Protein AF-A0A524MXE4-F1 (afdb_monomer_lite)

Foldseek 3Di:
DDPVLVVLVVVLVVLVVLLVVLVVLLVVLVVLLVVLPVVLVVLLVLLQVLLLVLLLLCVVDPAPALLQDDQDQAAEEEEEQAAQDDLLPCLLVQLLVVLVVVCVVHDVPRYEYEYEYDVSVVNNVVVPHHYPYYHYQADPPCLLVVLVVVLVVVVVCSSVVVHRWYKYWAWADDPDPAIHIDIWTLGSDDRCDTPSHPVDPRPNPPDPQVPDPPGSNVVSNVSSSSSSSSVSSSRNSRRSSRSSVSNSVSSVVSSVVSVVVSVVSVVVSVVVVVVVVVVVVVVCVVVVVVVVVVVD

Secondary structure (DSSP, 8-state):
--HHHHHHHHHHHHHHHHHHHHHHHHHHHHHHHHHHHHHHHHHHHHHHHHHHHHHHHHHH-----GGGPPPPSSPEEEEEE--SS--STTHHHHHHHHHHHHHHTS-TTSEEEEEESHHHHHHHHTTT--EEEEEPPPPTT-HHHHHHHHHHHHHHHHHTTS-SEEEEEEEEE-SSSSEEEEEEEEES--TT-STTS-----------GGG-SS-HHHHHHHHHHHHHHHHHHHHHHHHHHHHHHHHHHHHHHHHHHHHHHHHHHHHHHHHHHHHHHHHHHHHHHHHHHHHHHH--

Structure (mmCIF, N/CA/C/O backbone):
data_AF-A0A524MXE4-F1
#
_entry.id   AF-A0A524MXE4-F1
#
loop_
_atom_site.group_PDB
_atom_site.id
_atom_site.type_symbol
_atom_site.label_atom_id
_atom_site.label_alt_id
_atom_site.label_comp_id
_atom_site.label_asym_id
_atom_site.label_entity_id
_atom_site.label_seq_id
_atom_site.pdbx_PDB_ins_code
_atom_site.Cartn_x
_atom_site.Cartn_y
_atom_site.Cartn_z
_atom_site.occupancy
_atom_site.B_iso_or_equiv
_atom_site.auth_seq_id
_atom_site.auth_comp_id
_atom_site.auth_asym_id
_atom_site.auth_atom_id
_atom_site.pdbx_PDB_model_num
ATOM 1 N N . MET A 1 1 ? -34.030 -5.733 36.162 1.00 58.59 1 MET A N 1
ATOM 2 C CA . MET A 1 1 ? -33.401 -4.712 35.289 1.00 58.59 1 MET A CA 1
ATOM 3 C C . MET A 1 1 ? -34.238 -4.542 34.035 1.00 58.59 1 MET A C 1
ATOM 5 O O . MET A 1 1 ? -34.416 -5.521 33.298 1.00 58.59 1 MET A O 1
ATOM 9 N N . SER A 1 2 ? -34.730 -3.325 33.806 1.00 71.38 2 SER A N 1
ATOM 10 C CA . SER A 1 2 ? -35.434 -2.937 32.578 1.00 71.38 2 SER A CA 1
ATOM 11 C C . SER A 1 2 ? -34.670 -3.372 31.313 1.00 71.38 2 SER A C 1
ATOM 13 O O . SER A 1 2 ? -33.439 -3.503 31.320 1.00 71.38 2 SER A O 1
ATOM 15 N N . SER A 1 3 ? -35.401 -3.645 30.227 1.00 76.75 3 SER A N 1
ATOM 16 C CA . SER A 1 3 ? -34.821 -4.063 28.937 1.00 76.75 3 SER A CA 1
ATOM 17 C C . SER A 1 3 ? -33.746 -3.072 28.447 1.00 76.75 3 SER A C 1
ATOM 19 O O . SER A 1 3 ? -32.655 -3.482 28.045 1.00 76.75 3 SER A O 1
ATOM 21 N N . GLY A 1 4 ? -33.981 -1.766 28.639 1.00 85.81 4 GLY A N 1
ATOM 22 C CA . GLY A 1 4 ? -33.059 -0.694 28.245 1.00 85.81 4 GLY A CA 1
ATOM 23 C C . GLY A 1 4 ? -31.715 -0.691 28.986 1.00 85.81 4 GLY A C 1
ATOM 24 O O . GLY A 1 4 ? -30.668 -0.519 28.360 1.00 85.81 4 GLY A O 1
ATOM 25 N N . LEU A 1 5 ? -31.683 -0.958 30.300 1.00 90.12 5 LEU A N 1
ATOM 26 C CA . LEU A 1 5 ? -30.411 -1.039 31.038 1.00 90.12 5 LEU A CA 1
ATOM 27 C C . LEU A 1 5 ? -29.557 -2.233 30.611 1.00 90.12 5 LEU A C 1
ATOM 29 O O . LEU A 1 5 ? -28.327 -2.129 30.544 1.00 90.12 5 LEU A O 1
ATOM 33 N N . ARG A 1 6 ? -30.198 -3.372 30.322 1.00 91.00 6 ARG A N 1
ATOM 34 C CA . ARG A 1 6 ? -29.503 -4.559 29.804 1.00 91.00 6 ARG A CA 1
ATOM 35 C C . ARG A 1 6 ? -28.905 -4.284 28.430 1.00 91.00 6 ARG A C 1
ATOM 37 O O . ARG A 1 6 ? -27.739 -4.618 28.212 1.00 91.00 6 ARG A O 1
ATOM 44 N N . GLU A 1 7 ? -29.650 -3.621 27.552 1.00 93.81 7 GLU A N 1
ATOM 45 C CA . GLU A 1 7 ? -29.168 -3.238 26.228 1.00 93.81 7 GLU A CA 1
ATOM 46 C C . GLU A 1 7 ? -27.980 -2.265 26.304 1.00 93.81 7 GLU A C 1
ATOM 48 O O . GLU A 1 7 ? -26.932 -2.529 25.708 1.00 93.81 7 GLU A O 1
ATOM 53 N N . LEU A 1 8 ? -28.085 -1.190 27.096 1.00 94.12 8 LEU A N 1
ATOM 54 C CA . LEU A 1 8 ? -26.995 -0.224 27.290 1.00 94.12 8 LEU A CA 1
ATOM 55 C C . LEU A 1 8 ? -25.732 -0.897 27.836 1.00 94.12 8 LEU A C 1
ATOM 57 O O . LEU A 1 8 ? -24.633 -0.677 27.321 1.00 94.12 8 LEU A O 1
ATOM 61 N N . ARG A 1 9 ? -25.876 -1.781 28.830 1.00 94.62 9 ARG A N 1
ATOM 62 C CA . ARG A 1 9 ? -24.752 -2.556 29.377 1.00 94.62 9 ARG A CA 1
ATOM 63 C C . ARG A 1 9 ? -24.130 -3.479 28.326 1.00 94.62 9 ARG A C 1
ATOM 65 O O . ARG A 1 9 ? -22.904 -3.620 28.293 1.00 94.62 9 ARG A O 1
ATOM 72 N N . GLY A 1 10 ? -24.954 -4.086 27.473 1.00 96.56 10 GLY A N 1
ATOM 73 C CA . GLY A 1 10 ? -24.516 -4.884 26.328 1.00 96.56 10 GLY A CA 1
ATOM 74 C C . GLY A 1 10 ? -23.691 -4.058 25.342 1.00 96.56 10 GLY A C 1
ATOM 75 O O . GLY A 1 10 ? -22.545 -4.411 25.063 1.00 96.56 10 GLY A O 1
ATOM 76 N N . ARG A 1 11 ? -24.218 -2.911 24.898 1.00 96.44 11 ARG A N 1
ATOM 77 C CA . ARG A 1 11 ? -23.528 -1.982 23.986 1.00 96.44 11 ARG A CA 1
ATOM 78 C C . ARG A 1 11 ? -22.188 -1.507 24.557 1.00 96.44 11 ARG A C 1
ATOM 80 O O . ARG A 1 11 ? -21.180 -1.582 23.858 1.00 96.44 11 ARG A O 1
ATOM 87 N N . ILE A 1 12 ? -22.138 -1.112 25.834 1.00 96.88 12 ILE A N 1
ATOM 88 C CA . ILE A 1 12 ? -20.887 -0.717 26.515 1.00 96.88 12 ILE A CA 1
ATOM 89 C C . ILE A 1 12 ? -19.853 -1.844 26.453 1.00 96.88 12 ILE A C 1
ATOM 91 O O . ILE A 1 12 ? -18.688 -1.607 26.131 1.00 96.88 12 ILE A O 1
ATOM 95 N N . ARG A 1 13 ? -20.261 -3.082 26.756 1.00 97.50 13 ARG A N 1
ATOM 96 C CA . ARG A 1 13 ? -19.360 -4.241 26.722 1.00 97.50 13 ARG A CA 1
ATOM 97 C C . ARG A 1 13 ? -18.824 -4.482 25.311 1.00 97.50 13 ARG A C 1
ATOM 99 O O . ARG A 1 13 ? -17.628 -4.724 25.162 1.00 97.50 13 ARG A O 1
ATOM 106 N N . SER A 1 14 ? -19.683 -4.396 24.298 1.00 97.56 14 SER A N 1
ATOM 107 C CA . SER A 1 14 ? -19.298 -4.571 22.895 1.00 97.56 14 SER A CA 1
ATOM 108 C C . SER A 1 14 ? -18.299 -3.505 22.440 1.00 97.56 14 SER A C 1
ATOM 110 O O . SER A 1 14 ? -17.261 -3.851 21.881 1.00 97.56 14 SER A O 1
ATOM 112 N N . ILE A 1 15 ? -18.541 -2.227 22.752 1.00 97.31 15 ILE A N 1
ATOM 113 C CA . ILE A 1 15 ? -17.629 -1.133 22.378 1.00 97.31 15 ILE A CA 1
ATOM 114 C C . ILE A 1 15 ? -16.284 -1.253 23.097 1.00 97.31 15 ILE A C 1
ATOM 116 O O . ILE A 1 15 ? -15.245 -1.076 22.468 1.00 97.31 15 ILE A O 1
ATOM 120 N N . ARG A 1 16 ? -16.264 -1.641 24.379 1.00 97.12 16 ARG A N 1
ATOM 121 C CA . ARG A 1 16 ? -15.004 -1.893 25.102 1.00 97.12 16 ARG A CA 1
ATOM 122 C C . ARG A 1 16 ? -14.175 -3.010 24.468 1.00 97.12 16 ARG A C 1
ATOM 124 O O . ARG A 1 16 ? -12.955 -2.887 24.400 1.00 97.12 16 ARG A O 1
ATOM 131 N N . ARG A 1 17 ? -14.819 -4.080 23.983 1.00 97.69 17 ARG A N 1
ATOM 132 C CA . ARG A 1 17 ? -14.132 -5.151 23.240 1.00 97.69 17 ARG A CA 1
ATOM 133 C C . ARG A 1 17 ? -13.573 -4.634 21.916 1.00 97.69 17 ARG A C 1
ATOM 135 O O . ARG A 1 17 ? -12.404 -4.865 21.634 1.00 97.69 17 ARG A O 1
ATOM 142 N N . LEU A 1 18 ? -14.364 -3.881 21.148 1.00 96.62 18 LEU A N 1
ATOM 143 C CA . LEU A 1 18 ? -13.891 -3.256 19.907 1.00 96.62 18 LEU A CA 1
ATOM 144 C C . LEU A 1 18 ? -12.687 -2.340 20.159 1.00 96.62 18 LEU A C 1
ATOM 146 O O . LEU A 1 18 ? -11.697 -2.444 19.443 1.00 96.62 18 LEU A O 1
ATOM 150 N N . ARG A 1 19 ? -12.720 -1.536 21.229 1.00 97.75 19 ARG A N 1
ATOM 151 C CA . ARG A 1 19 ? -11.602 -0.678 21.648 1.00 97.75 19 ARG A CA 1
ATOM 152 C C . ARG A 1 19 ? -10.317 -1.462 21.920 1.00 97.75 19 ARG A C 1
ATOM 154 O O . ARG A 1 19 ? -9.224 -0.994 21.629 1.00 97.75 19 ARG A O 1
ATOM 161 N N . GLN A 1 20 ? -10.416 -2.643 22.534 1.00 97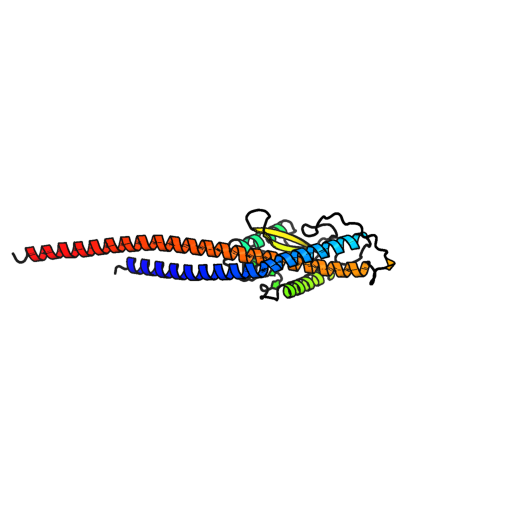.62 20 GLN A N 1
ATOM 162 C CA . GLN A 1 20 ? -9.248 -3.503 22.767 1.00 97.62 20 GLN A CA 1
ATOM 163 C C . GLN A 1 20 ? -8.661 -4.018 21.449 1.00 97.62 20 GLN A C 1
ATOM 165 O O . GLN A 1 20 ? -7.442 -4.024 21.295 1.00 97.62 20 GLN A O 1
ATOM 170 N N . VAL A 1 21 ? -9.519 -4.397 20.498 1.00 96.56 21 VAL A N 1
ATOM 171 C CA . VAL A 1 21 ? -9.093 -4.855 19.169 1.00 96.56 21 VAL A CA 1
ATOM 172 C C . VAL A 1 21 ? -8.424 -3.723 18.387 1.00 96.56 21 VAL A C 1
ATOM 174 O O . VAL A 1 21 ? -7.329 -3.927 17.869 1.00 96.56 21 VAL A O 1
ATOM 177 N N . THR A 1 22 ? -9.017 -2.526 18.336 1.00 96.44 22 THR A N 1
ATOM 178 C CA . THR A 1 22 ? -8.425 -1.382 17.618 1.00 96.44 22 THR A CA 1
ATOM 179 C C . THR A 1 22 ? -7.096 -0.964 18.235 1.00 96.44 22 THR A C 1
ATOM 181 O O . THR A 1 22 ? -6.125 -0.807 17.503 1.00 96.44 22 THR A O 1
ATOM 184 N N . ALA A 1 23 ? -6.998 -0.906 19.566 1.00 97.25 23 ALA A N 1
ATOM 185 C CA . ALA A 1 23 ? -5.745 -0.585 20.252 1.00 97.25 23 ALA A CA 1
ATOM 186 C C . ALA A 1 23 ? -4.645 -1.636 20.004 1.00 97.25 23 ALA A C 1
ATOM 188 O O . ALA A 1 23 ? -3.463 -1.304 19.929 1.00 97.25 23 ALA A O 1
ATOM 189 N N . ALA A 1 24 ? -5.009 -2.915 19.872 1.00 97.69 24 ALA A N 1
ATOM 190 C CA . ALA A 1 24 ? -4.055 -3.958 19.504 1.00 97.69 24 ALA A CA 1
ATOM 191 C C . ALA A 1 24 ? -3.588 -3.803 18.047 1.00 97.69 24 ALA A C 1
ATOM 193 O O . ALA A 1 24 ? -2.388 -3.852 17.781 1.00 97.69 24 ALA A O 1
ATOM 194 N N . LEU A 1 25 ? -4.517 -3.569 17.113 1.00 96.12 25 LEU A N 1
ATOM 195 C CA . LEU A 1 25 ? -4.204 -3.358 15.696 1.00 96.12 25 LEU A CA 1
ATOM 196 C C . LEU A 1 25 ? -3.352 -2.104 15.463 1.00 96.12 25 LEU A C 1
ATOM 198 O O . LEU A 1 25 ? -2.451 -2.140 14.631 1.00 96.12 25 LEU A O 1
ATOM 202 N N . GLU A 1 26 ? -3.601 -1.030 16.213 1.00 96.50 26 GLU A N 1
ATOM 203 C CA . GLU A 1 26 ? -2.777 0.184 16.238 1.00 96.50 26 GLU A CA 1
ATOM 204 C C . GLU A 1 26 ? -1.323 -0.148 16.586 1.00 96.50 26 GLU A C 1
ATOM 206 O O . GLU A 1 26 ? -0.419 0.149 15.808 1.00 96.50 26 GLU A O 1
ATOM 211 N N . LYS A 1 27 ? -1.096 -0.858 17.700 1.00 97.31 27 LYS A N 1
ATOM 212 C CA . LYS A 1 27 ? 0.252 -1.267 18.128 1.00 97.31 27 LYS A CA 1
ATOM 213 C C . LYS A 1 27 ? 0.936 -2.179 17.115 1.00 97.31 27 LYS A C 1
ATOM 215 O O . LYS A 1 27 ? 2.119 -2.004 16.836 1.00 97.31 27 LYS A O 1
ATOM 220 N N . VAL A 1 28 ? 0.208 -3.144 16.552 1.00 95.06 28 VAL A N 1
ATOM 221 C CA . VAL A 1 28 ? 0.748 -4.034 15.512 1.00 95.06 28 VAL A CA 1
ATOM 222 C C . VAL A 1 28 ? 1.162 -3.225 14.283 1.00 95.06 28 VAL A C 1
ATOM 224 O O . VAL A 1 28 ? 2.248 -3.452 13.750 1.00 95.06 28 VAL A O 1
ATOM 227 N N . ALA A 1 29 ? 0.337 -2.268 13.853 1.00 94.12 29 ALA A N 1
ATOM 228 C CA . ALA A 1 29 ? 0.654 -1.400 12.726 1.00 94.12 29 ALA A CA 1
ATOM 229 C C . ALA A 1 29 ? 1.877 -0.516 13.005 1.00 94.12 29 ALA A C 1
ATOM 231 O O . ALA A 1 29 ? 2.761 -0.454 12.156 1.00 94.12 29 ALA A O 1
ATOM 232 N N . ALA A 1 30 ? 1.985 0.072 14.199 1.00 95.31 30 ALA A N 1
ATOM 233 C CA . ALA A 1 30 ? 3.133 0.887 14.600 1.00 95.31 30 ALA A CA 1
ATOM 234 C C . ALA A 1 30 ? 4.448 0.084 14.604 1.00 95.31 30 ALA A C 1
ATOM 236 O O . ALA A 1 30 ? 5.461 0.523 14.058 1.00 95.31 30 ALA A O 1
ATOM 237 N N . VAL A 1 31 ? 4.431 -1.140 15.150 1.00 95.19 31 VAL A N 1
ATOM 238 C CA . VAL A 1 31 ? 5.600 -2.040 15.136 1.00 95.19 31 VAL A CA 1
ATOM 239 C C . VAL A 1 31 ? 5.998 -2.397 13.704 1.00 95.19 31 VAL A C 1
ATOM 241 O O . VAL A 1 31 ? 7.184 -2.409 13.368 1.00 95.19 31 VAL A O 1
ATOM 244 N N . ARG A 1 32 ? 5.015 -2.671 12.840 1.00 91.31 32 ARG A N 1
ATOM 245 C CA . ARG A 1 32 ? 5.267 -2.963 11.425 1.00 91.31 32 ARG A CA 1
ATOM 246 C C . ARG A 1 32 ? 5.844 -1.759 10.702 1.00 91.31 32 ARG A C 1
ATOM 248 O O . ARG A 1 32 ? 6.871 -1.917 10.049 1.00 91.31 32 ARG A O 1
ATOM 255 N N . LEU A 1 33 ? 5.261 -0.579 10.888 1.00 92.38 33 LEU A N 1
ATOM 256 C CA . LEU A 1 33 ? 5.758 0.671 10.328 1.00 92.38 33 LEU A CA 1
ATOM 257 C C . LEU A 1 33 ? 7.223 0.901 10.714 1.00 92.38 33 LEU A C 1
ATOM 259 O O . LEU A 1 33 ? 8.050 1.160 9.843 1.00 92.38 33 LEU A O 1
ATOM 263 N N . LEU A 1 34 ? 7.567 0.733 11.993 1.00 91.88 34 LEU A N 1
ATOM 264 C CA . LEU A 1 34 ? 8.945 0.865 12.464 1.00 91.88 34 LEU A CA 1
ATOM 265 C C . LEU A 1 34 ? 9.890 -0.120 11.760 1.00 91.88 34 LEU A C 1
ATOM 267 O O . LEU A 1 34 ? 10.982 0.268 11.353 1.00 91.88 34 LEU A O 1
ATOM 271 N N . SER A 1 35 ? 9.456 -1.370 11.565 1.00 88.06 35 SER A N 1
ATOM 272 C CA . SER A 1 35 ? 10.276 -2.406 10.923 1.00 88.06 35 SER A CA 1
ATOM 273 C C . SER A 1 35 ? 10.564 -2.158 9.439 1.00 88.06 35 SER A C 1
ATOM 275 O O . SER A 1 35 ? 11.566 -2.655 8.933 1.00 88.06 35 SER A O 1
ATOM 277 N N . ILE A 1 36 ? 9.708 -1.401 8.744 1.00 90.56 36 ILE A N 1
ATOM 278 C CA . ILE A 1 36 ? 9.825 -1.167 7.297 1.00 90.56 36 ILE A CA 1
ATOM 279 C C . ILE A 1 36 ? 10.390 0.215 6.939 1.00 90.56 36 ILE A C 1
ATOM 281 O O . ILE A 1 36 ? 10.759 0.437 5.789 1.00 90.56 36 ILE A O 1
ATOM 285 N N . ARG A 1 37 ? 10.525 1.134 7.906 1.00 88.88 37 ARG A N 1
ATOM 286 C CA . ARG A 1 37 ? 11.119 2.466 7.682 1.00 88.88 37 ARG A CA 1
ATOM 287 C C . ARG A 1 37 ? 12.565 2.405 7.195 1.00 88.88 37 ARG A C 1
ATOM 289 O O . ARG A 1 37 ? 12.936 3.150 6.297 1.00 88.88 37 ARG A O 1
ATOM 296 N N . SER A 1 38 ? 13.377 1.511 7.760 1.00 90.50 38 SER A N 1
ATOM 297 C CA . SER A 1 38 ? 14.753 1.317 7.286 1.00 90.50 38 SER A CA 1
ATOM 298 C C . SER A 1 38 ? 14.779 0.797 5.848 1.00 90.50 38 SER A C 1
ATOM 300 O O . SER A 1 38 ? 15.618 1.223 5.060 1.00 90.50 38 SER A O 1
ATOM 302 N N . MET A 1 39 ? 13.835 -0.078 5.482 1.00 90.94 39 MET A N 1
ATOM 303 C CA . MET A 1 39 ? 13.701 -0.567 4.109 1.00 90.94 39 MET A CA 1
ATOM 304 C C . MET A 1 39 ? 13.310 0.543 3.138 1.00 90.94 39 MET A C 1
ATOM 306 O O . MET A 1 39 ? 13.823 0.559 2.024 1.00 90.94 39 MET A O 1
ATOM 310 N N . GLU A 1 40 ? 12.452 1.484 3.538 1.00 91.81 40 GLU A N 1
ATOM 311 C CA . GLU A 1 40 ? 12.102 2.630 2.691 1.00 91.81 40 GLU A CA 1
ATOM 312 C C . GLU A 1 40 ? 13.340 3.460 2.360 1.00 91.81 40 GLU A C 1
ATOM 314 O O . GLU A 1 40 ? 13.606 3.715 1.184 1.00 91.81 40 GLU A O 1
ATOM 319 N N . GLU A 1 41 ? 14.147 3.784 3.370 1.00 91.12 41 GLU A N 1
ATOM 320 C CA . GLU A 1 41 ? 15.381 4.541 3.171 1.00 91.12 41 GLU A CA 1
ATOM 321 C C . GLU A 1 41 ? 16.394 3.780 2.305 1.00 91.12 41 GLU A C 1
ATOM 323 O O . GLU A 1 41 ? 16.930 4.336 1.347 1.00 91.12 41 GLU A O 1
ATOM 328 N N . MET A 1 42 ? 16.601 2.485 2.563 1.00 92.25 42 MET A N 1
ATOM 329 C CA . MET A 1 42 ? 17.483 1.650 1.737 1.00 92.25 42 MET A CA 1
ATOM 330 C C . MET A 1 42 ? 16.996 1.562 0.286 1.00 92.25 42 MET A C 1
ATOM 332 O O . MET A 1 42 ? 17.798 1.698 -0.636 1.00 92.25 42 MET A O 1
ATOM 336 N N . SER A 1 43 ? 15.690 1.386 0.070 1.00 93.38 43 SER A N 1
ATOM 337 C CA . SER A 1 43 ? 15.103 1.323 -1.274 1.00 93.38 43 SER A CA 1
ATOM 338 C C . SER A 1 43 ? 15.239 2.637 -2.032 1.00 93.38 43 SER A C 1
ATOM 340 O O . SER A 1 43 ? 15.505 2.641 -3.236 1.00 93.38 43 SER A O 1
ATOM 342 N N . ARG A 1 44 ? 15.133 3.763 -1.320 1.00 91.00 44 ARG A N 1
ATOM 343 C CA . ARG A 1 44 ? 15.355 5.096 -1.866 1.00 91.00 44 ARG A CA 1
ATOM 344 C C . ARG A 1 44 ? 16.807 5.270 -2.295 1.00 91.00 44 ARG A C 1
ATOM 346 O O . ARG A 1 44 ? 17.038 5.584 -3.458 1.00 91.00 44 ARG A O 1
ATOM 353 N N . LEU A 1 45 ? 17.764 5.016 -1.403 1.00 91.44 45 LEU A N 1
ATOM 354 C CA . LEU A 1 45 ? 19.194 5.160 -1.694 1.00 91.44 45 LEU A CA 1
ATOM 355 C C . LEU A 1 45 ? 19.651 4.233 -2.827 1.00 91.44 45 LEU A C 1
ATOM 357 O O . LEU A 1 45 ? 20.405 4.657 -3.702 1.00 91.44 45 LEU A O 1
ATOM 361 N N . TYR A 1 46 ? 19.167 2.989 -2.839 1.00 91.19 46 TYR A N 1
ATOM 362 C CA . TYR A 1 46 ? 19.466 2.020 -3.891 1.00 91.19 46 TYR A CA 1
ATOM 363 C C . TYR A 1 46 ? 18.963 2.494 -5.257 1.00 91.19 46 TYR A C 1
ATOM 365 O O . TYR A 1 46 ? 19.743 2.542 -6.209 1.00 91.19 46 TYR A O 1
ATOM 373 N N . ALA A 1 47 ? 17.699 2.928 -5.337 1.00 90.31 47 ALA A N 1
ATOM 374 C CA . ALA A 1 47 ? 17.162 3.523 -6.552 1.00 90.31 47 ALA A CA 1
ATOM 375 C C . ALA A 1 47 ? 17.988 4.756 -6.954 1.00 90.31 47 ALA A C 1
ATOM 377 O O . ALA A 1 47 ? 18.547 4.787 -8.043 1.00 90.31 47 ALA A O 1
ATOM 378 N N . GLU A 1 48 ? 18.169 5.739 -6.073 1.00 87.62 48 GLU A N 1
ATOM 379 C CA . GLU A 1 48 ? 18.939 6.947 -6.395 1.00 87.62 48 GLU A CA 1
ATOM 380 C C . GLU A 1 48 ? 20.349 6.632 -6.926 1.00 87.62 48 GLU A C 1
ATOM 382 O O . GLU A 1 48 ? 20.805 7.285 -7.867 1.00 87.62 48 GLU A O 1
ATOM 387 N N . ARG A 1 49 ? 21.036 5.624 -6.372 1.00 88.31 49 ARG A N 1
ATOM 388 C CA . ARG A 1 49 ? 22.372 5.224 -6.828 1.00 88.31 49 ARG A CA 1
ATOM 389 C C . ARG A 1 49 ? 22.346 4.571 -8.207 1.00 88.31 49 ARG A C 1
ATOM 391 O O . ARG A 1 49 ? 23.166 4.944 -9.042 1.00 88.31 49 ARG A O 1
ATOM 398 N N . ILE A 1 50 ? 21.429 3.638 -8.454 1.00 89.38 50 ILE A N 1
ATOM 399 C CA . ILE A 1 50 ? 21.306 2.995 -9.770 1.00 89.38 50 ILE A CA 1
ATOM 400 C C . ILE A 1 50 ? 20.876 4.005 -10.830 1.00 89.38 50 ILE A C 1
ATOM 402 O O . ILE A 1 50 ? 21.451 4.021 -11.911 1.00 89.38 50 ILE A O 1
ATOM 406 N N . GLY A 1 51 ? 19.937 4.897 -10.511 1.00 85.06 51 GLY A N 1
ATOM 407 C CA . GLY A 1 51 ? 19.499 5.947 -11.429 1.00 85.06 51 GLY A CA 1
ATOM 408 C C . GLY A 1 51 ? 20.648 6.865 -11.853 1.00 85.06 51 GLY A C 1
ATOM 409 O O . GLY A 1 51 ? 20.749 7.207 -13.029 1.00 85.06 51 GLY A O 1
ATOM 410 N N . ARG A 1 52 ? 21.562 7.201 -10.927 1.00 83.25 52 ARG A N 1
ATOM 411 C CA . ARG A 1 52 ? 22.799 7.930 -11.261 1.00 83.25 52 ARG A CA 1
ATOM 412 C C . ARG A 1 52 ? 23.690 7.128 -12.203 1.00 83.25 52 ARG A C 1
ATOM 414 O O . ARG A 1 52 ? 24.084 7.660 -13.227 1.00 83.25 52 ARG A O 1
ATOM 421 N N . LEU A 1 53 ? 23.940 5.850 -11.911 1.00 84.88 53 LEU A N 1
ATOM 422 C CA . LEU A 1 53 ? 24.759 4.996 -12.781 1.00 84.88 53 LEU A CA 1
ATOM 423 C C . LEU A 1 53 ? 24.161 4.861 -14.189 1.00 84.88 53 LEU A C 1
ATOM 425 O O . LEU A 1 53 ? 24.890 4.972 -15.169 1.00 84.88 53 LEU A O 1
ATOM 429 N N . VAL A 1 54 ? 22.843 4.676 -14.306 1.00 85.44 54 VAL A N 1
ATOM 430 C CA . VAL A 1 54 ? 22.150 4.652 -15.604 1.00 85.44 54 VAL A CA 1
ATOM 431 C C . VAL A 1 54 ? 22.337 5.979 -16.333 1.00 85.44 54 VAL A C 1
ATOM 433 O O . VAL A 1 54 ? 22.698 5.971 -17.507 1.00 85.44 54 VAL A O 1
ATOM 436 N N . SER A 1 55 ? 22.136 7.108 -15.647 1.00 82.38 55 SER A N 1
ATOM 437 C CA . SER A 1 55 ? 22.328 8.443 -16.224 1.00 82.38 55 SER A CA 1
ATOM 438 C C . SER A 1 55 ? 23.763 8.638 -16.722 1.00 82.38 55 SER A C 1
ATOM 440 O O . SER A 1 55 ? 23.966 9.001 -17.881 1.00 82.38 55 SER A O 1
ATOM 442 N N . ASP A 1 56 ? 24.753 8.338 -15.884 1.00 80.12 56 ASP A N 1
ATOM 443 C CA . ASP A 1 56 ? 26.167 8.517 -16.201 1.00 80.12 56 ASP A CA 1
ATOM 444 C C . ASP A 1 56 ? 26.578 7.653 -17.404 1.00 80.12 56 ASP A C 1
ATOM 446 O O . ASP A 1 56 ? 27.162 8.162 -18.360 1.00 80.12 56 ASP A O 1
ATOM 450 N N . VAL A 1 57 ? 26.206 6.368 -17.427 1.00 82.38 57 VAL A N 1
ATOM 451 C CA . VAL A 1 57 ? 26.560 5.463 -18.537 1.00 82.38 57 VAL A CA 1
ATOM 452 C C . VAL A 1 57 ? 25.787 5.801 -19.814 1.00 82.38 57 VAL A C 1
ATOM 454 O O . VAL A 1 57 ? 26.359 5.743 -20.903 1.00 82.38 57 VAL A O 1
ATOM 457 N N . SER A 1 58 ? 24.525 6.228 -19.707 1.00 81.12 58 SER A N 1
ATOM 458 C CA . SER A 1 58 ? 23.732 6.665 -20.868 1.00 81.12 58 SER A CA 1
ATOM 459 C C . SER A 1 58 ? 24.311 7.899 -21.567 1.00 81.12 58 SER A C 1
ATOM 461 O O . SER A 1 58 ? 24.112 8.071 -22.767 1.00 81.12 58 SER A O 1
ATOM 463 N N . SER A 1 59 ? 25.086 8.725 -20.851 1.00 79.94 59 SER A N 1
ATOM 464 C CA . SER A 1 59 ? 25.810 9.851 -21.456 1.00 79.94 59 SER A CA 1
ATOM 465 C C . SER A 1 59 ? 26.999 9.404 -22.318 1.00 79.94 59 SER A C 1
ATOM 467 O O . SER A 1 59 ? 27.396 10.109 -23.245 1.00 79.94 59 SER A O 1
ATOM 469 N N . LEU A 1 60 ? 27.549 8.216 -22.044 1.00 76.88 60 LEU A N 1
ATOM 470 C CA . LEU A 1 60 ? 28.725 7.674 -22.723 1.00 76.88 60 LEU A CA 1
ATOM 471 C C . LEU A 1 60 ? 28.366 6.834 -23.945 1.00 76.88 60 LEU A C 1
ATOM 473 O O . LEU A 1 60 ? 29.166 6.757 -24.881 1.00 76.88 60 LEU A O 1
ATOM 477 N N . VAL A 1 61 ? 27.212 6.165 -23.941 1.00 81.25 61 VAL A N 1
ATOM 478 C CA . VAL A 1 61 ? 26.818 5.212 -24.983 1.00 81.25 61 VAL A CA 1
ATOM 479 C C . VAL A 1 61 ? 25.306 5.230 -25.193 1.00 81.25 61 VAL A C 1
ATOM 481 O O . VAL A 1 61 ? 24.532 5.270 -24.241 1.00 81.25 61 VAL A O 1
ATOM 484 N N . LYS A 1 62 ? 24.879 5.155 -26.455 1.00 76.12 62 LYS A N 1
ATOM 485 C CA . LYS A 1 62 ? 23.483 4.857 -26.789 1.00 76.12 62 LYS A CA 1
ATOM 486 C C . LYS A 1 62 ? 23.279 3.344 -26.742 1.00 76.12 62 LYS A C 1
ATOM 488 O O . LYS A 1 62 ? 24.145 2.601 -27.196 1.00 76.12 62 LYS A O 1
ATOM 493 N N . THR A 1 63 ? 22.164 2.894 -26.178 1.00 72.00 63 THR A N 1
ATOM 494 C CA . THR A 1 63 ? 21.796 1.474 -26.151 1.00 72.00 63 THR A CA 1
ATOM 495 C C . THR A 1 63 ? 20.584 1.233 -27.038 1.00 72.00 63 THR A C 1
ATOM 497 O O . THR A 1 63 ? 19.647 2.026 -27.020 1.00 72.00 63 THR A O 1
ATOM 500 N N . ASP A 1 64 ? 20.597 0.114 -27.760 1.00 73.62 64 ASP A N 1
ATOM 501 C CA . ASP A 1 64 ? 19.451 -0.395 -28.523 1.00 73.62 64 ASP A CA 1
ATOM 502 C C . ASP A 1 64 ? 18.582 -1.328 -27.660 1.00 73.62 64 ASP A C 1
ATOM 504 O O . ASP A 1 64 ? 17.941 -2.256 -28.154 1.00 73.62 64 ASP A O 1
ATOM 508 N N . SER A 1 65 ? 18.592 -1.129 -26.336 1.00 82.31 65 SER A N 1
ATOM 509 C CA . SER A 1 65 ? 17.788 -1.931 -25.420 1.00 82.31 65 SER A CA 1
ATOM 510 C C . SER A 1 65 ? 16.303 -1.818 -25.783 1.00 82.31 65 SER A C 1
ATOM 512 O O . SER A 1 65 ? 15.794 -0.702 -25.934 1.00 82.31 65 SER A O 1
ATOM 514 N N . PRO A 1 66 ? 15.554 -2.938 -25.831 1.00 84.94 66 PRO A N 1
ATOM 515 C CA . PRO A 1 66 ? 14.107 -2.896 -26.017 1.00 84.94 66 PRO A CA 1
ATOM 516 C C . PRO A 1 66 ? 13.408 -1.998 -24.991 1.00 84.94 66 PRO A C 1
ATOM 518 O O . PRO A 1 66 ? 12.368 -1.422 -25.295 1.00 84.94 66 PRO A O 1
ATOM 521 N N . LEU A 1 67 ? 13.992 -1.841 -23.795 1.00 85.31 67 LEU A N 1
ATOM 522 C CA . LEU A 1 67 ? 13.441 -1.057 -22.689 1.00 85.31 67 LEU A CA 1
ATOM 523 C C . LEU A 1 67 ? 13.457 0.458 -22.932 1.00 85.31 67 LEU A C 1
ATOM 525 O O . LEU A 1 67 ? 12.708 1.164 -22.263 1.00 85.31 67 LEU A O 1
ATOM 529 N N . THR A 1 68 ? 14.279 0.960 -23.857 1.00 83.00 68 THR A N 1
ATOM 530 C CA . THR A 1 68 ? 14.421 2.399 -24.161 1.00 83.00 68 THR A CA 1
ATOM 531 C C . THR A 1 68 ? 13.696 2.821 -25.439 1.00 83.00 68 THR A C 1
ATOM 533 O O . THR A 1 68 ? 13.911 3.930 -25.925 1.00 83.00 68 THR A O 1
ATOM 536 N N . ARG A 1 69 ? 12.846 1.952 -26.004 1.00 83.38 69 ARG A N 1
ATOM 537 C CA . ARG A 1 69 ? 12.049 2.270 -27.199 1.00 83.38 69 ARG A CA 1
ATOM 538 C C . ARG A 1 69 ? 11.083 3.429 -26.947 1.00 83.38 69 ARG A C 1
ATOM 540 O O . ARG A 1 69 ? 10.582 3.590 -25.834 1.00 83.38 69 ARG A O 1
ATOM 547 N N . GLU A 1 70 ? 10.781 4.208 -27.983 1.00 78.56 70 GLU A N 1
ATOM 548 C CA . GLU A 1 70 ? 9.736 5.229 -27.883 1.00 78.56 70 GLU A CA 1
ATOM 549 C C . GLU A 1 70 ? 8.360 4.580 -27.641 1.00 78.56 70 GLU A C 1
ATOM 551 O O . GLU A 1 70 ? 8.092 3.502 -28.183 1.00 78.56 70 GLU A O 1
ATOM 556 N N . PRO A 1 71 ? 7.480 5.197 -26.829 1.00 75.06 71 PRO A N 1
ATOM 557 C CA . PRO A 1 71 ? 6.162 4.636 -26.553 1.00 75.06 71 PRO A CA 1
ATOM 558 C C . PRO A 1 71 ? 5.297 4.595 -27.823 1.00 75.06 71 PRO A C 1
ATOM 560 O O . PRO A 1 71 ? 5.039 5.633 -28.435 1.00 75.06 71 PRO A O 1
ATOM 563 N N . GLY A 1 72 ? 4.805 3.411 -28.196 1.00 73.38 72 GLY A N 1
ATOM 564 C CA . GLY A 1 72 ? 3.863 3.238 -29.302 1.00 73.38 72 GLY A CA 1
ATOM 565 C C . GLY A 1 72 ? 2.384 3.351 -28.887 1.00 73.38 72 GLY A C 1
ATOM 566 O O . GLY A 1 72 ? 2.043 3.374 -27.700 1.00 73.38 72 GLY A O 1
ATOM 567 N N . PRO A 1 73 ? 1.447 3.387 -29.855 1.00 73.62 73 PRO A N 1
ATOM 568 C CA . PRO A 1 73 ? 0.012 3.417 -29.579 1.00 73.62 73 PRO A CA 1
ATOM 569 C C . PRO A 1 73 ? -0.517 2.032 -29.163 1.00 73.62 73 PRO A C 1
ATOM 571 O O . PRO A 1 73 ? -1.076 1.299 -29.978 1.00 73.62 73 PRO A O 1
ATOM 574 N N . GLY A 1 74 ? -0.447 1.675 -27.881 1.00 79.69 74 GLY A N 1
ATOM 575 C CA . GLY A 1 74 ? -0.890 0.350 -27.422 1.00 79.69 74 GLY A CA 1
ATOM 576 C C . GLY A 1 74 ? -1.449 0.302 -26.009 1.00 79.69 74 GLY A C 1
ATOM 577 O O . GLY A 1 74 ? -2.074 1.253 -25.540 1.00 79.69 74 GLY A O 1
ATOM 578 N N . VAL A 1 75 ? -1.317 -0.866 -25.379 1.00 88.06 75 VAL A N 1
ATOM 579 C CA . VAL A 1 75 ? -1.893 -1.131 -24.059 1.00 88.06 75 VAL A CA 1
ATOM 580 C C . VAL A 1 75 ? -1.007 -0.524 -22.973 1.00 88.06 75 VAL A C 1
ATOM 582 O O . VAL A 1 75 ? 0.182 -0.833 -22.888 1.00 88.06 75 VAL A O 1
ATOM 585 N N . ARG A 1 76 ? -1.609 0.302 -22.116 1.00 90.38 76 ARG A N 1
ATOM 586 C CA . ARG A 1 76 ? -1.021 0.809 -20.875 1.00 90.38 76 ARG A CA 1
ATOM 587 C C . ARG A 1 76 ? -1.255 -0.206 -19.761 1.00 90.38 76 ARG A C 1
ATOM 589 O O . ARG A 1 76 ? -2.401 -0.532 -19.442 1.00 90.38 76 ARG A O 1
ATOM 596 N N . TYR A 1 77 ? -0.180 -0.679 -19.149 1.00 94.25 77 TYR A N 1
ATOM 597 C CA . TYR A 1 77 ? -0.224 -1.597 -18.021 1.00 94.25 77 TYR A CA 1
ATOM 598 C C . TYR A 1 77 ? 0.004 -0.850 -16.708 1.00 94.25 77 TYR A C 1
ATOM 600 O O . TYR A 1 77 ? 1.016 -0.176 -16.523 1.00 94.25 77 TYR A O 1
ATOM 608 N N . LEU A 1 78 ? -0.937 -0.960 -15.778 1.00 95.62 78 LEU A N 1
ATOM 609 C CA . LEU A 1 78 ? -0.844 -0.348 -14.458 1.00 95.62 78 LEU A CA 1
ATOM 610 C C . LEU A 1 78 ? -0.435 -1.389 -13.423 1.00 95.62 78 LEU A C 1
ATOM 612 O O . LEU A 1 78 ? -1.070 -2.431 -13.311 1.00 95.62 78 LEU A O 1
ATOM 616 N N . VAL A 1 79 ? 0.563 -1.089 -12.602 1.00 97.38 79 VAL A N 1
ATOM 617 C CA . VAL A 1 79 ? 0.906 -1.910 -11.434 1.00 97.38 79 VAL A CA 1
ATOM 618 C C . VAL A 1 79 ? 0.512 -1.148 -10.180 1.00 97.38 79 VAL A C 1
ATOM 620 O O . VAL A 1 79 ? 1.123 -0.138 -9.842 1.00 97.38 79 VAL A O 1
ATOM 623 N N . VAL A 1 80 ? -0.525 -1.614 -9.489 1.00 97.69 80 VAL A N 1
ATOM 624 C CA . VAL A 1 80 ? -1.098 -0.930 -8.325 1.00 97.69 80 VAL A CA 1
ATOM 625 C C . VAL A 1 80 ? -0.645 -1.614 -7.038 1.00 97.69 80 VAL A C 1
ATOM 627 O O . VAL A 1 80 ? -1.062 -2.734 -6.741 1.00 97.69 80 VAL A O 1
ATOM 630 N N . PHE A 1 81 ? 0.167 -0.926 -6.237 1.00 97.50 81 PHE A N 1
ATOM 631 C CA . PHE A 1 81 ? 0.689 -1.437 -4.967 1.00 97.50 81 PHE A CA 1
ATOM 632 C C . PHE A 1 81 ? -0.279 -1.155 -3.816 1.00 97.50 81 PHE A C 1
ATOM 634 O O . PHE A 1 81 ? -0.236 -0.090 -3.197 1.00 97.50 81 PHE A O 1
ATOM 641 N N . GLY A 1 82 ? -1.186 -2.096 -3.561 1.00 95.50 82 GLY A N 1
ATOM 642 C CA . GLY A 1 82 ? -2.252 -1.991 -2.569 1.00 95.50 82 GLY A CA 1
ATOM 643 C C . GLY A 1 82 ? -2.039 -2.807 -1.291 1.00 95.50 82 GLY A C 1
ATOM 644 O O . GLY A 1 82 ? -0.915 -3.108 -0.914 1.00 95.50 82 GLY A O 1
ATOM 645 N N . SER A 1 83 ? -3.149 -3.122 -0.611 1.00 94.69 83 SER A N 1
ATOM 646 C CA . SER A 1 83 ? -3.172 -3.851 0.665 1.00 94.69 83 SER A CA 1
ATOM 647 C C . SER A 1 83 ? -4.073 -5.081 0.596 1.00 94.69 83 SER A C 1
ATOM 649 O O . SER A 1 83 ? -5.108 -5.075 -0.088 1.00 94.69 83 SER A O 1
ATOM 651 N N . ASP A 1 84 ? -3.724 -6.135 1.333 1.00 93.12 84 ASP A N 1
ATOM 652 C CA . ASP A 1 84 ? -4.591 -7.309 1.487 1.00 93.12 84 ASP A CA 1
ATOM 653 C C . ASP A 1 84 ? -5.728 -7.067 2.475 1.00 93.12 84 ASP A C 1
ATOM 655 O O . ASP A 1 84 ? -6.846 -7.561 2.291 1.00 93.12 84 ASP A O 1
ATOM 659 N N . SER A 1 85 ? -5.450 -6.283 3.512 1.00 88.19 85 SER A N 1
ATOM 660 C CA . SER A 1 85 ? -6.398 -5.984 4.578 1.00 88.19 85 SER A CA 1
ATOM 661 C C . SER A 1 85 ? -7.006 -4.594 4.418 1.00 88.19 85 SER A C 1
ATOM 663 O O . SER A 1 85 ? -6.365 -3.654 3.943 1.00 88.19 85 SER A O 1
ATOM 665 N N . GLY A 1 86 ? -8.262 -4.458 4.848 1.00 87.44 86 GLY A N 1
ATOM 666 C CA . GLY A 1 86 ? -8.928 -3.164 4.972 1.00 87.44 86 GLY A CA 1
ATOM 667 C C . GLY A 1 86 ? -8.467 -2.385 6.209 1.00 87.44 86 GLY A C 1
ATOM 668 O O . GLY A 1 86 ? -7.373 -2.595 6.737 1.00 87.44 86 GLY A O 1
ATOM 669 N N . MET A 1 87 ? -9.336 -1.490 6.691 1.00 88.75 87 MET A N 1
ATOM 670 C CA . MET A 1 87 ? -9.125 -0.705 7.921 1.00 88.75 87 MET A CA 1
ATOM 671 C C . MET A 1 87 ? -7.882 0.212 7.903 1.00 88.75 87 MET A C 1
ATOM 673 O O . MET A 1 87 ? -7.380 0.620 8.942 1.00 88.75 87 MET A O 1
ATOM 677 N N . CYS A 1 88 ? -7.415 0.587 6.714 1.00 89.94 88 CYS A N 1
ATOM 678 C CA . CYS A 1 88 ? -6.334 1.547 6.472 1.00 89.94 88 CYS A CA 1
ATOM 679 C C . CYS A 1 88 ? -6.875 2.897 5.953 1.00 89.94 88 CYS A C 1
ATOM 681 O O . CYS A 1 88 ? -6.262 3.568 5.122 1.00 89.94 88 CYS A O 1
ATOM 683 N N . GLY A 1 89 ? -8.081 3.277 6.388 1.00 89.69 89 GLY A N 1
ATOM 684 C CA . GLY A 1 89 ? -8.721 4.535 6.008 1.00 89.69 89 GLY A CA 1
ATOM 685 C C . GLY A 1 89 ? -8.866 4.706 4.490 1.00 89.69 89 GLY A C 1
ATOM 686 O O . GLY A 1 89 ? -9.422 3.853 3.790 1.00 89.69 89 GLY A O 1
ATOM 687 N N . ALA A 1 90 ? -8.362 5.831 3.978 1.00 92.19 90 ALA A N 1
ATOM 688 C CA . ALA A 1 90 ? -8.473 6.205 2.570 1.00 92.19 90 ALA A CA 1
ATOM 689 C C . ALA A 1 90 ? -7.425 5.547 1.647 1.00 92.19 90 ALA A C 1
ATOM 691 O O . ALA A 1 90 ? -7.495 5.769 0.438 1.00 92.19 90 ALA A O 1
ATOM 692 N N . PHE A 1 91 ? -6.491 4.742 2.170 1.00 95.12 91 PHE A N 1
ATOM 693 C CA . PHE A 1 91 ? -5.348 4.177 1.436 1.00 95.12 91 PHE A CA 1
ATOM 694 C C . PHE A 1 91 ? -5.738 3.517 0.101 1.00 95.12 91 PHE A C 1
ATOM 696 O O . PHE A 1 91 ? -5.402 4.029 -0.969 1.00 95.12 91 PHE A O 1
ATOM 703 N N . SER A 1 92 ? -6.524 2.435 0.144 1.00 94.25 92 SER A N 1
ATOM 704 C CA . SER A 1 92 ? -6.894 1.675 -1.061 1.00 94.25 92 SER A CA 1
ATOM 705 C C . SER A 1 92 ? -7.821 2.459 -1.995 1.00 94.25 92 SER A C 1
ATOM 707 O O . SER A 1 92 ? -7.785 2.284 -3.207 1.00 94.25 92 SER A O 1
ATOM 709 N N . SER A 1 93 ? -8.671 3.337 -1.449 1.00 93.50 93 SER A N 1
ATOM 710 C CA . SER A 1 93 ? -9.551 4.189 -2.265 1.00 93.50 93 SER A CA 1
ATOM 711 C C . SER A 1 93 ? -8.784 5.283 -2.998 1.00 93.50 93 SER A C 1
ATOM 713 O O . SER A 1 93 ? -9.197 5.664 -4.089 1.00 93.50 93 SER A O 1
ATOM 715 N N . ARG A 1 94 ? -7.686 5.782 -2.417 1.00 94.81 94 ARG A N 1
ATOM 716 C CA . ARG A 1 94 ? -6.814 6.767 -3.058 1.00 94.81 94 ARG A CA 1
ATOM 717 C C . ARG A 1 94 ? -6.102 6.148 -4.257 1.00 94.81 94 ARG A C 1
ATOM 719 O O . ARG A 1 94 ? -6.145 6.735 -5.329 1.00 94.81 94 ARG A O 1
ATOM 726 N N . LEU A 1 95 ? -5.558 4.940 -4.089 1.00 95.81 95 LEU A N 1
ATOM 727 C CA . LEU A 1 95 ? -4.957 4.168 -5.181 1.00 95.81 95 LEU A CA 1
ATOM 728 C C . LEU A 1 95 ? -5.967 3.902 -6.294 1.00 95.81 95 LEU A C 1
ATOM 730 O O . LEU A 1 95 ? -5.713 4.249 -7.436 1.00 95.81 95 LEU A O 1
ATOM 734 N N . ALA A 1 96 ? -7.147 3.379 -5.951 1.00 93.75 96 ALA A N 1
ATOM 735 C CA . ALA A 1 96 ? -8.171 3.076 -6.946 1.00 93.75 96 ALA A CA 1
ATOM 736 C C . ALA A 1 96 ? -8.652 4.331 -7.702 1.00 93.75 96 ALA A C 1
ATOM 738 O O . ALA A 1 96 ? -8.943 4.250 -8.888 1.00 93.75 96 ALA A O 1
ATOM 739 N N . ARG A 1 97 ? -8.714 5.499 -7.042 1.00 93.62 97 ARG A N 1
ATOM 740 C CA . ARG A 1 97 ? -9.024 6.776 -7.705 1.00 93.62 97 ARG A CA 1
ATOM 741 C C . ARG A 1 97 ? -7.902 7.213 -8.650 1.00 93.62 97 ARG A C 1
ATOM 743 O O . ARG A 1 97 ? -8.196 7.587 -9.774 1.00 93.62 97 ARG A O 1
ATOM 750 N N . ALA A 1 98 ? -6.646 7.148 -8.208 1.00 93.81 98 ALA A N 1
ATOM 751 C CA . ALA A 1 98 ? -5.496 7.508 -9.038 1.00 93.81 98 ALA A CA 1
ATOM 752 C C . ALA A 1 98 ? -5.369 6.595 -10.267 1.00 93.81 98 ALA A C 1
ATOM 754 O O . ALA A 1 98 ? -5.143 7.080 -11.369 1.00 93.81 98 ALA A O 1
ATOM 755 N N . SER A 1 99 ? -5.597 5.289 -10.097 1.00 93.62 99 SER A N 1
ATOM 756 C CA . SER A 1 99 ? -5.636 4.334 -11.206 1.00 93.62 99 SER A CA 1
ATOM 757 C C . SER A 1 99 ? -6.715 4.675 -12.230 1.00 93.62 99 SER A C 1
ATOM 759 O O . SER A 1 99 ? -6.448 4.581 -13.419 1.00 93.62 99 SER A O 1
ATOM 761 N N . MET A 1 100 ? -7.909 5.086 -11.790 1.00 91.00 100 MET A N 1
ATOM 762 C CA . MET A 1 100 ? -8.980 5.476 -12.712 1.00 91.00 100 MET A CA 1
ATOM 763 C C . MET A 1 100 ? -8.695 6.781 -13.451 1.00 91.00 100 MET A C 1
ATOM 765 O O . MET A 1 100 ? -9.000 6.849 -14.632 1.00 91.00 100 MET A O 1
ATOM 769 N N . GLY A 1 101 ? -8.051 7.764 -12.812 1.00 89.81 101 GLY A N 1
ATOM 770 C CA . GLY A 1 101 ? -7.614 8.977 -13.516 1.00 89.81 101 GLY A CA 1
ATOM 771 C C . GLY A 1 101 ? -6.708 8.645 -14.708 1.00 89.81 101 GLY A C 1
ATOM 772 O O . GLY A 1 101 ? -6.938 9.118 -15.811 1.00 89.81 101 GLY A O 1
ATOM 773 N N . LEU A 1 102 ? -5.773 7.702 -14.533 1.00 87.50 102 LEU A N 1
ATOM 774 C CA . LEU A 1 102 ? -4.923 7.231 -15.634 1.00 87.50 102 LEU A CA 1
ATOM 775 C C . LEU A 1 102 ? -5.691 6.487 -16.739 1.00 87.50 102 LEU A C 1
ATOM 777 O O . LEU A 1 102 ? -5.210 6.429 -17.870 1.00 87.50 102 LEU A O 1
ATOM 781 N N . VAL A 1 103 ? -6.838 5.876 -16.423 1.00 87.56 103 VAL A N 1
ATOM 782 C CA . VAL A 1 103 ? -7.716 5.244 -17.422 1.00 87.56 103 VAL A CA 1
ATOM 783 C C . VAL A 1 103 ? -8.460 6.314 -18.213 1.00 87.56 103 VAL A C 1
ATOM 785 O O . VAL A 1 103 ? -8.523 6.199 -19.429 1.00 87.56 103 VAL A O 1
ATOM 788 N N . GLU A 1 104 ? -8.985 7.344 -17.545 1.00 80.94 104 GLU A N 1
ATOM 789 C CA . GLU A 1 104 ? -9.692 8.471 -18.174 1.00 80.94 104 GLU A CA 1
ATOM 790 C C . GLU A 1 104 ? -8.773 9.282 -19.101 1.00 80.94 104 GLU A C 1
ATOM 792 O O . GLU A 1 104 ? -9.195 9.687 -20.182 1.00 80.94 104 GLU A O 1
ATOM 797 N N . ASP A 1 105 ? -7.497 9.423 -18.733 1.00 73.69 105 ASP A N 1
ATOM 798 C CA . ASP A 1 105 ? -6.464 10.069 -19.555 1.00 73.69 105 ASP A CA 1
ATOM 799 C C . ASP A 1 105 ? -6.033 9.219 -20.775 1.00 73.69 105 ASP A C 1
ATOM 801 O O . ASP A 1 105 ? -5.228 9.658 -21.598 1.00 73.69 105 ASP A O 1
ATOM 805 N N . THR A 1 106 ? -6.530 7.981 -20.897 1.00 66.69 106 THR A N 1
ATOM 806 C CA . THR A 1 106 ? -6.190 7.023 -21.965 1.00 66.69 106 THR A CA 1
ATOM 807 C C . THR A 1 106 ? -7.450 6.620 -22.740 1.00 66.69 106 THR A C 1
ATOM 809 O O . THR A 1 106 ? -8.568 6.727 -22.251 1.00 66.69 106 THR A O 1
ATOM 812 N N . LEU A 1 107 ? -7.311 6.094 -23.964 1.00 60.31 107 LEU A N 1
ATOM 813 C CA . LEU A 1 107 ? -8.448 5.478 -24.659 1.00 60.31 107 LEU A CA 1
ATOM 814 C C . LEU A 1 107 ? -9.072 4.358 -23.780 1.00 60.31 107 LEU A C 1
ATOM 816 O O . LEU A 1 107 ? -8.336 3.441 -23.398 1.00 60.31 107 LEU A O 1
ATOM 820 N N . PRO A 1 108 ? -10.402 4.360 -23.525 1.00 55.78 108 PRO A N 1
ATOM 821 C CA . PRO A 1 108 ? -11.067 3.551 -22.487 1.00 55.78 108 PRO A CA 1
ATOM 822 C C . PRO A 1 108 ? -10.817 2.031 -22.514 1.00 55.78 108 PRO A C 1
ATOM 824 O O . PRO A 1 108 ? -11.028 1.348 -21.517 1.00 55.78 108 PRO A O 1
ATOM 827 N N . ASN A 1 109 ? -10.352 1.480 -23.640 1.00 65.62 109 ASN A N 1
ATOM 828 C CA . ASN A 1 109 ? -10.175 0.037 -23.845 1.00 65.62 109 ASN A CA 1
ATOM 829 C C . ASN A 1 109 ? -8.712 -0.430 -23.868 1.00 65.62 109 ASN A C 1
ATOM 831 O O . ASN A 1 109 ? -8.454 -1.618 -24.084 1.00 65.62 109 ASN A O 1
ATOM 835 N N . LYS A 1 110 ? -7.751 0.471 -23.636 1.00 83.31 110 LYS A N 1
ATOM 836 C CA . LYS A 1 110 ? -6.315 0.170 -23.734 1.00 83.31 110 LYS A CA 1
ATOM 837 C C . LYS A 1 110 ? -5.595 0.107 -22.389 1.00 83.31 110 LYS A C 1
ATOM 839 O O . LYS A 1 110 ? -4.376 0.019 -22.379 1.00 83.31 110 LYS A O 1
ATOM 844 N N . THR A 1 111 ? -6.304 0.094 -21.263 1.00 88.38 111 THR A N 1
ATOM 845 C CA . THR A 1 111 ? -5.666 -0.043 -19.946 1.00 88.38 111 THR A CA 1
ATOM 846 C C . THR A 1 111 ? -5.908 -1.430 -19.359 1.00 88.38 111 THR A C 1
ATOM 848 O O . THR A 1 111 ? -7.026 -1.954 -19.379 1.00 88.38 111 THR A O 1
ATOM 851 N N . ARG A 1 112 ? -4.844 -2.043 -18.847 1.00 92.31 112 ARG A N 1
ATOM 852 C CA . ARG A 1 112 ? -4.862 -3.294 -18.077 1.00 92.31 112 ARG A CA 1
ATOM 853 C C . ARG A 1 112 ? -4.114 -3.069 -16.775 1.00 92.31 112 ARG A C 1
ATOM 855 O O . ARG A 1 112 ? -3.242 -2.207 -16.719 1.00 92.31 112 ARG A O 1
ATOM 862 N N . ALA A 1 113 ? -4.458 -3.805 -15.727 1.00 94.69 113 ALA A N 1
ATOM 863 C CA . ALA A 1 113 ? -3.828 -3.624 -14.428 1.00 94.69 113 ALA A CA 1
ATOM 864 C C . ALA A 1 113 ? -3.430 -4.940 -13.757 1.00 94.69 113 ALA A C 1
ATOM 866 O O . ALA A 1 113 ? -4.166 -5.925 -13.800 1.00 94.69 113 ALA A O 1
ATOM 867 N N . LEU A 1 114 ? -2.308 -4.898 -13.047 1.00 96.50 114 LEU A N 1
ATOM 868 C CA . LEU A 1 114 ? -1.946 -5.810 -11.975 1.00 96.50 114 LEU A CA 1
ATOM 869 C C . LEU A 1 114 ? -2.205 -5.111 -10.648 1.00 96.50 114 LEU A C 1
ATOM 871 O O . LEU A 1 114 ? -1.720 -4.001 -10.421 1.00 96.50 114 LEU A O 1
ATOM 875 N N . VAL A 1 115 ? -2.934 -5.759 -9.744 1.00 97.25 115 VAL A N 1
ATOM 876 C CA . VAL A 1 115 ? -3.182 -5.207 -8.407 1.00 97.25 115 VAL A CA 1
ATOM 877 C C . VAL A 1 115 ? -2.556 -6.092 -7.340 1.00 97.25 115 VAL A C 1
ATOM 879 O O . VAL A 1 115 ? -2.882 -7.271 -7.212 1.00 97.25 115 VAL A O 1
ATOM 882 N N . VAL A 1 116 ? -1.687 -5.498 -6.530 1.00 96.88 116 VAL A N 1
ATOM 883 C CA . VAL A 1 116 ? -1.161 -6.110 -5.311 1.00 96.88 116 VAL A CA 1
ATOM 884 C C . VAL A 1 116 ? -2.145 -5.835 -4.175 1.00 96.88 116 VAL A C 1
ATOM 886 O O . VAL A 1 116 ? -2.508 -4.686 -3.917 1.00 96.88 116 VAL A O 1
ATOM 889 N N . GLY A 1 117 ? -2.580 -6.886 -3.489 1.00 95.38 117 GLY A N 1
ATOM 890 C CA . GLY A 1 117 ? -3.460 -6.800 -2.331 1.00 95.38 117 GLY A CA 1
ATOM 891 C C . GLY A 1 117 ? -4.956 -6.924 -2.652 1.00 95.38 117 GLY A C 1
ATOM 892 O O . GLY A 1 117 ? -5.525 -6.235 -3.505 1.00 95.38 117 GLY A O 1
ATOM 893 N N . ARG A 1 118 ? -5.634 -7.805 -1.913 1.00 94.94 118 ARG A N 1
ATOM 894 C CA . ARG A 1 118 ? -7.062 -8.139 -2.047 1.00 94.94 118 ARG A CA 1
ATOM 895 C C . ARG A 1 118 ? -8.013 -6.966 -1.800 1.00 94.94 118 ARG A C 1
ATOM 897 O O . ARG A 1 118 ? -8.992 -6.820 -2.532 1.00 94.94 118 ARG A O 1
ATOM 904 N N . ALA A 1 119 ? -7.772 -6.144 -0.779 1.00 93.31 119 ALA A N 1
ATOM 905 C CA . ALA A 1 119 ? -8.679 -5.048 -0.434 1.00 93.31 119 ALA A CA 1
ATOM 906 C C . ALA A 1 119 ? -8.650 -3.943 -1.500 1.00 93.31 119 ALA A C 1
ATOM 908 O O . ALA A 1 119 ? -9.695 -3.398 -1.867 1.00 93.31 119 ALA A O 1
ATOM 909 N N . THR A 1 120 ? -7.464 -3.640 -2.032 1.00 95.31 120 THR A N 1
ATOM 910 C CA . TH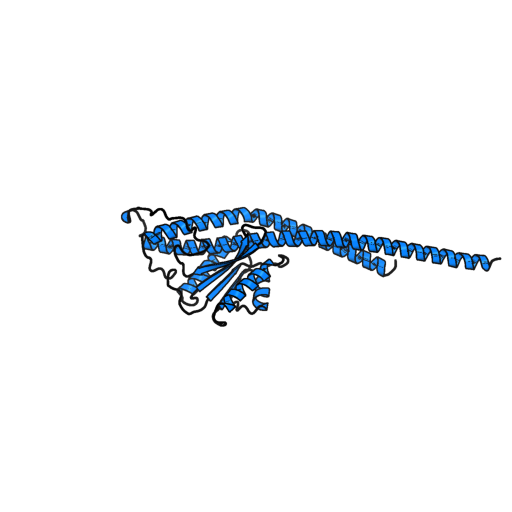R A 1 120 ? -7.315 -2.695 -3.146 1.00 95.31 120 THR A CA 1
ATOM 911 C C . THR A 1 120 ? -7.897 -3.255 -4.437 1.00 95.31 120 THR A C 1
ATOM 913 O O . THR A 1 120 ? -8.623 -2.529 -5.113 1.00 95.31 120 THR A O 1
ATOM 916 N N . TYR A 1 121 ? -7.686 -4.542 -4.725 1.00 95.31 121 TYR A N 1
ATOM 917 C CA . TYR A 1 121 ? -8.304 -5.224 -5.865 1.00 95.31 121 TYR A CA 1
ATOM 918 C C . TYR A 1 121 ? -9.829 -5.060 -5.886 1.00 95.31 121 TYR A C 1
ATOM 920 O O . TYR A 1 121 ? -10.383 -4.595 -6.879 1.00 95.31 121 TYR A O 1
ATOM 928 N N . GLY A 1 122 ? -10.506 -5.333 -4.763 1.00 94.12 122 GLY A N 1
ATOM 929 C CA . GLY A 1 122 ? -11.960 -5.163 -4.674 1.00 94.12 122 GLY A CA 1
ATOM 930 C C . GLY A 1 122 ? -12.418 -3.725 -4.950 1.00 94.12 122 GLY A C 1
ATOM 931 O O . GLY A 1 122 ? -13.398 -3.511 -5.660 1.00 94.12 122 GLY A O 1
ATOM 932 N N . LYS A 1 123 ? -11.684 -2.718 -4.450 1.00 94.00 123 LYS A N 1
ATOM 933 C CA . LYS A 1 123 ? -12.002 -1.298 -4.703 1.00 94.00 123 LYS A CA 1
ATOM 934 C C . LYS A 1 123 ? -11.705 -0.843 -6.132 1.00 94.00 123 LYS A C 1
ATOM 936 O O . LYS A 1 123 ? -12.355 0.097 -6.590 1.00 94.00 123 LYS A O 1
ATOM 941 N N . ALA A 1 124 ? -10.714 -1.445 -6.783 1.00 92.94 124 ALA A N 1
ATOM 942 C CA . ALA A 1 124 ? -10.356 -1.163 -8.167 1.00 92.94 124 ALA A CA 1
ATOM 943 C C . ALA A 1 124 ? -11.404 -1.740 -9.130 1.00 92.94 124 ALA A C 1
ATOM 945 O O . ALA A 1 124 ? -11.911 -1.011 -9.979 1.00 92.94 124 ALA A O 1
ATOM 946 N N . LEU A 1 125 ? -11.819 -2.995 -8.918 1.00 93.12 125 LEU A N 1
ATOM 947 C CA . LEU A 1 125 ? -12.906 -3.614 -9.683 1.00 93.12 125 LEU A CA 1
ATOM 948 C C . LEU A 1 125 ? -14.225 -2.853 -9.542 1.00 93.12 125 LEU A C 1
ATOM 950 O O . LEU A 1 125 ? -14.878 -2.571 -10.539 1.00 93.12 125 LEU A O 1
ATOM 954 N N . ALA A 1 126 ? -14.593 -2.460 -8.318 1.00 92.81 126 ALA A N 1
ATOM 955 C CA . ALA A 1 126 ? -15.815 -1.691 -8.070 1.00 92.81 126 ALA A CA 1
ATOM 956 C C . ALA A 1 126 ? -15.833 -0.318 -8.773 1.00 92.81 126 ALA A C 1
ATOM 958 O O . ALA A 1 126 ? -16.884 0.309 -8.862 1.00 92.81 126 ALA A O 1
ATOM 959 N N . ARG A 1 127 ? -14.677 0.165 -9.246 1.00 90.25 127 ARG A N 1
ATOM 960 C CA . ARG A 1 127 ? -14.538 1.394 -10.037 1.00 90.25 127 ARG A CA 1
ATOM 961 C C . ARG A 1 127 ? -14.452 1.156 -11.547 1.00 90.25 127 ARG A C 1
ATOM 963 O O . ARG A 1 127 ? -14.363 2.128 -12.282 1.00 90.25 127 ARG A O 1
ATOM 970 N N . GLY A 1 128 ? -14.481 -0.097 -12.001 1.00 89.25 128 GLY A N 1
ATOM 971 C CA . GLY A 1 128 ? -14.404 -0.447 -13.420 1.00 89.25 128 GLY A CA 1
ATOM 972 C C . GLY A 1 128 ? -12.986 -0.635 -13.964 1.00 89.25 128 GLY A C 1
ATOM 973 O O . GLY A 1 128 ? -12.821 -0.711 -15.178 1.00 89.25 128 GLY A O 1
ATOM 974 N N . LEU A 1 129 ? -11.955 -0.735 -13.111 1.00 90.31 129 LEU A N 1
ATOM 975 C CA . LEU A 1 129 ? -10.597 -1.011 -13.586 1.00 90.31 129 LEU A CA 1
ATOM 976 C C . LEU A 1 129 ? -10.508 -2.434 -14.164 1.00 90.31 129 LEU A C 1
ATOM 978 O O . LEU A 1 129 ? -10.844 -3.404 -13.483 1.00 90.31 129 LEU A O 1
ATOM 982 N N . SER A 1 130 ? -10.000 -2.566 -15.393 1.00 91.31 130 SER A N 1
ATOM 983 C CA . SER A 1 130 ? -9.732 -3.865 -16.023 1.00 91.31 130 SER A CA 1
ATOM 984 C C . SER A 1 130 ? -8.477 -4.500 -15.415 1.00 91.31 130 SER A C 1
ATOM 986 O O . SER A 1 130 ? -7.350 -4.196 -15.810 1.00 91.31 130 SER A O 1
ATOM 988 N N . VAL A 1 131 ? -8.671 -5.350 -14.405 1.00 92.69 131 VAL A N 1
ATOM 989 C CA . VAL A 1 131 ? -7.582 -6.061 -13.726 1.00 92.69 131 VAL A CA 1
ATOM 990 C C . VAL A 1 131 ? -7.349 -7.412 -14.393 1.00 92.69 131 VAL A C 1
ATOM 992 O O . VAL A 1 131 ? -8.247 -8.247 -14.433 1.00 92.69 131 VAL A O 1
ATOM 995 N N . GLU A 1 132 ? -6.135 -7.624 -14.889 1.00 93.00 132 GLU A N 1
ATOM 996 C CA . GLU A 1 132 ? -5.706 -8.883 -15.498 1.00 93.00 132 GLU A CA 1
ATOM 997 C C . GLU A 1 132 ? -5.184 -9.859 -14.440 1.00 93.00 132 GLU A C 1
ATOM 999 O O . GLU A 1 132 ? -5.457 -11.056 -14.489 1.00 93.00 132 GLU A O 1
ATOM 1004 N N . GLU A 1 133 ? -4.462 -9.334 -13.447 1.00 93.00 133 GLU A N 1
ATOM 1005 C CA . GLU A 1 133 ? -3.776 -10.143 -12.446 1.00 93.00 133 GLU A CA 1
ATOM 1006 C C . GLU A 1 133 ? -3.882 -9.549 -11.047 1.00 93.00 133 GLU A C 1
ATOM 1008 O O . GLU A 1 133 ? -3.893 -8.331 -10.840 1.00 93.00 133 GLU A O 1
ATOM 1013 N N . ARG A 1 134 ? -3.900 -10.438 -10.053 1.00 94.94 134 ARG A N 1
ATOM 1014 C CA . ARG A 1 134 ? -3.869 -10.068 -8.642 1.00 94.94 134 ARG A CA 1
ATOM 1015 C C . ARG A 1 134 ? -2.756 -10.808 -7.930 1.00 94.94 134 ARG A C 1
ATOM 1017 O O . ARG A 1 134 ? -2.728 -12.035 -7.932 1.00 94.94 134 ARG A O 1
ATOM 1024 N N . PHE A 1 135 ? -1.913 -10.054 -7.242 1.00 94.44 135 PHE A N 1
ATOM 1025 C CA . PHE A 1 135 ? -0.870 -10.593 -6.379 1.00 94.44 135 PHE A CA 1
ATOM 1026 C C . PHE A 1 135 ? -1.265 -10.393 -4.910 1.00 94.44 135 PHE A C 1
ATOM 1028 O O . PHE A 1 135 ? -1.945 -9.412 -4.586 1.00 94.44 135 PHE A O 1
ATOM 1035 N N . PRO A 1 136 ? -0.900 -11.314 -4.004 1.00 92.31 136 PRO A N 1
ATOM 1036 C CA . PRO A 1 136 ? -1.014 -11.059 -2.573 1.00 92.31 136 PRO A CA 1
ATOM 1037 C C . PRO A 1 136 ? -0.044 -9.948 -2.151 1.00 92.31 136 PRO A C 1
ATOM 1039 O O . PRO A 1 136 ? 0.929 -9.655 -2.849 1.00 92.31 136 PRO A O 1
ATOM 1042 N N . GLU A 1 137 ? -0.307 -9.337 -1.001 1.00 88.75 137 GLU A N 1
ATOM 1043 C CA . GLU A 1 137 ? 0.660 -8.447 -0.363 1.00 88.75 137 GLU A CA 1
ATOM 1044 C C . GLU A 1 137 ? 1.940 -9.224 -0.009 1.00 88.75 137 GLU A C 1
ATOM 1046 O O . GLU A 1 137 ? 1.905 -10.434 0.240 1.00 88.75 137 GLU A O 1
ATOM 1051 N N . ALA A 1 138 ? 3.087 -8.540 -0.004 1.00 83.81 138 ALA A N 1
ATOM 1052 C CA . ALA A 1 138 ? 4.351 -9.176 0.336 1.00 83.81 138 ALA A CA 1
ATOM 1053 C C . ALA A 1 138 ? 4.307 -9.751 1.759 1.00 83.81 138 ALA A C 1
ATOM 1055 O O . ALA A 1 138 ? 4.054 -9.041 2.734 1.00 83.81 138 ALA A O 1
ATOM 1056 N N . ALA A 1 139 ? 4.616 -11.042 1.886 1.00 81.62 139 ALA A N 1
ATOM 1057 C CA . ALA A 1 139 ? 4.947 -11.613 3.181 1.00 81.62 139 ALA A CA 1
ATOM 1058 C C . ALA A 1 139 ? 6.225 -10.955 3.729 1.00 81.62 139 ALA A C 1
ATOM 1060 O O . ALA A 1 139 ? 7.087 -10.511 2.971 1.00 81.62 139 ALA A O 1
ATOM 1061 N N . ARG A 1 140 ? 6.360 -10.928 5.058 1.00 79.38 140 ARG A N 1
ATOM 1062 C CA . ARG A 1 140 ? 7.527 -10.342 5.731 1.00 79.38 140 ARG A CA 1
ATOM 1063 C C . ARG A 1 140 ? 8.826 -10.961 5.201 1.00 79.38 140 ARG A C 1
ATOM 1065 O O . ARG A 1 140 ? 8.974 -12.180 5.260 1.00 79.38 140 ARG A O 1
ATOM 1072 N N . GLY A 1 141 ? 9.764 -10.124 4.767 1.00 83.38 141 GLY A N 1
ATOM 1073 C CA . GLY A 1 141 ? 11.065 -10.552 4.239 1.00 83.38 141 GLY A CA 1
ATOM 1074 C C . GLY A 1 141 ? 11.026 -11.026 2.782 1.00 83.38 141 GLY A C 1
ATOM 1075 O O . GLY A 1 141 ? 12.051 -11.444 2.250 1.00 83.38 141 GLY A O 1
ATOM 1076 N N . MET A 1 142 ? 9.860 -10.978 2.133 1.00 88.94 142 MET A N 1
ATOM 1077 C CA . MET A 1 142 ? 9.654 -11.395 0.743 1.00 88.94 142 MET A CA 1
ATOM 1078 C C . MET A 1 142 ? 9.377 -10.204 -0.183 1.00 88.94 142 MET A C 1
ATOM 1080 O O . MET A 1 142 ? 9.051 -10.399 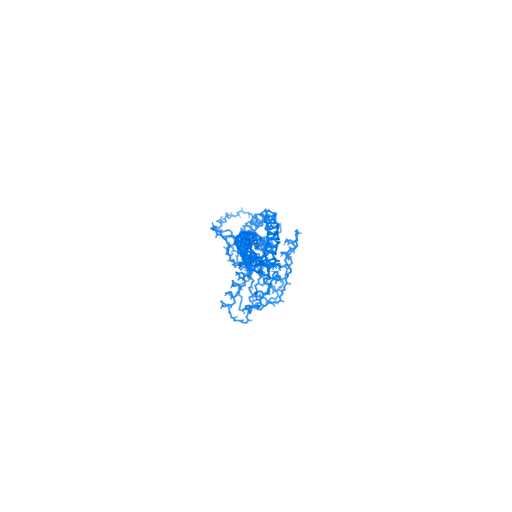-1.353 1.00 88.94 142 MET A O 1
ATOM 1084 N N . GLU A 1 143 ? 9.516 -8.974 0.313 1.00 91.25 143 GLU A N 1
ATOM 1085 C CA . GLU A 1 143 ? 9.213 -7.732 -0.403 1.00 91.25 143 GLU A CA 1
ATOM 1086 C C . GLU A 1 143 ? 10.072 -7.599 -1.667 1.00 91.25 143 GLU A C 1
ATOM 1088 O O . GLU A 1 143 ? 9.561 -7.306 -2.747 1.00 91.25 143 GLU A O 1
ATOM 1093 N N . PHE A 1 144 ? 11.372 -7.889 -1.558 1.00 92.00 144 PHE A N 1
ATOM 1094 C CA . PHE A 1 144 ? 12.289 -7.839 -2.698 1.00 92.00 144 PHE A CA 1
ATOM 1095 C C . PHE A 1 144 ? 11.987 -8.932 -3.733 1.00 92.00 144 PHE A C 1
ATOM 1097 O O . PHE A 1 144 ? 11.977 -8.669 -4.932 1.00 92.00 144 PHE A O 1
ATOM 1104 N N . LYS A 1 145 ? 11.651 -10.147 -3.283 1.00 94.44 145 LYS A N 1
ATOM 1105 C CA . LYS A 1 145 ? 11.280 -11.253 -4.180 1.00 94.44 145 LYS A CA 1
ATOM 1106 C C . LYS A 1 145 ? 9.967 -10.980 -4.920 1.00 94.44 145 LYS A C 1
ATOM 1108 O O . LYS A 1 145 ? 9.840 -11.317 -6.097 1.00 94.44 145 LYS A O 1
ATOM 1113 N N . LEU A 1 146 ? 9.001 -10.340 -4.258 1.00 94.88 146 LEU A N 1
ATOM 1114 C CA . LEU A 1 146 ? 7.785 -9.866 -4.916 1.00 94.88 146 LEU A CA 1
ATOM 1115 C C . LEU A 1 146 ? 8.123 -8.825 -5.992 1.00 94.88 146 LEU A C 1
ATOM 1117 O O . LEU A 1 146 ? 7.629 -8.938 -7.111 1.00 94.88 146 LEU A O 1
ATOM 1121 N N . ALA A 1 147 ? 8.994 -7.860 -5.684 1.00 95.75 147 ALA A N 1
ATOM 1122 C CA . ALA A 1 147 ? 9.446 -6.865 -6.654 1.00 95.75 147 ALA A CA 1
ATOM 1123 C C . ALA A 1 147 ? 10.136 -7.505 -7.873 1.00 95.75 147 ALA A C 1
ATOM 1125 O O . ALA A 1 147 ? 9.830 -7.124 -9.000 1.00 95.75 147 ALA A O 1
ATOM 1126 N N . GLN A 1 148 ? 10.984 -8.520 -7.669 1.00 96.25 148 GLN A N 1
ATOM 1127 C CA . GLN A 1 148 ? 11.601 -9.297 -8.754 1.00 96.25 148 GLN A CA 1
ATOM 1128 C C . GLN A 1 148 ? 10.558 -9.999 -9.628 1.00 96.25 148 GLN A C 1
ATOM 1130 O O . GLN A 1 148 ? 10.597 -9.880 -10.846 1.00 96.25 148 GLN A O 1
ATOM 1135 N N . THR A 1 149 ? 9.576 -10.654 -9.006 1.00 96.38 149 THR A N 1
ATOM 1136 C CA . THR A 1 149 ? 8.510 -11.355 -9.741 1.00 96.38 149 THR A CA 1
ATOM 1137 C C . THR A 1 149 ? 7.679 -10.380 -10.582 1.00 96.38 149 THR A C 1
ATOM 1139 O O . THR A 1 149 ? 7.333 -10.670 -11.725 1.00 96.38 149 THR A O 1
ATOM 1142 N N . ILE A 1 150 ? 7.365 -9.204 -10.026 1.00 96.19 150 ILE A N 1
ATOM 1143 C CA . ILE A 1 150 ? 6.639 -8.150 -10.743 1.00 96.19 150 ILE A CA 1
ATOM 1144 C C . ILE A 1 150 ? 7.492 -7.593 -11.886 1.00 96.19 150 ILE A C 1
ATOM 1146 O O . ILE A 1 150 ? 6.964 -7.437 -12.983 1.00 96.19 150 ILE A O 1
ATOM 1150 N N . ARG A 1 151 ? 8.788 -7.329 -11.657 1.00 95.38 151 ARG A N 1
ATOM 1151 C CA . ARG A 1 151 ? 9.740 -6.899 -12.694 1.00 95.38 151 ARG A CA 1
ATOM 1152 C C . ARG A 1 151 ? 9.725 -7.869 -13.873 1.00 95.38 151 ARG A C 1
ATOM 1154 O O . ARG A 1 151 ? 9.487 -7.423 -14.990 1.00 95.38 151 ARG A O 1
ATOM 1161 N N . ASP A 1 152 ? 9.940 -9.158 -13.619 1.00 95.50 152 ASP A N 1
ATOM 1162 C CA . ASP A 1 152 ? 10.017 -10.178 -14.675 1.00 95.50 152 ASP A CA 1
ATOM 1163 C C . ASP A 1 152 ? 8.728 -10.185 -15.502 1.00 95.50 152 ASP A C 1
ATOM 1165 O O . ASP A 1 152 ? 8.753 -10.052 -16.722 1.00 95.50 152 ASP A O 1
ATOM 1169 N N . ARG A 1 153 ? 7.574 -10.171 -14.822 1.00 94.94 153 ARG A N 1
ATOM 1170 C CA . ARG A 1 153 ? 6.261 -10.136 -15.474 1.00 94.94 153 ARG A CA 1
ATOM 1171 C C . ARG A 1 153 ? 6.055 -8.910 -16.364 1.00 94.94 153 ARG A C 1
ATOM 1173 O O . ARG A 1 153 ? 5.505 -9.045 -17.459 1.00 94.94 153 ARG A O 1
ATOM 1180 N N . ILE A 1 154 ? 6.423 -7.716 -15.892 1.00 94.06 154 ILE A N 1
ATOM 1181 C CA . ILE A 1 154 ? 6.228 -6.493 -16.682 1.00 94.06 154 ILE A CA 1
ATOM 1182 C C . ILE A 1 154 ? 7.234 -6.388 -17.826 1.00 94.06 154 ILE A C 1
ATOM 1184 O O . ILE A 1 154 ? 6.865 -5.901 -18.892 1.00 94.06 154 ILE A O 1
ATOM 1188 N N . MET A 1 155 ? 8.469 -6.855 -17.626 1.00 93.12 155 MET A N 1
ATOM 1189 C CA . MET A 1 155 ? 9.509 -6.833 -18.650 1.00 93.12 155 MET A CA 1
ATOM 1190 C C . MET A 1 155 ? 9.175 -7.809 -19.773 1.00 93.12 155 MET A C 1
ATOM 1192 O O . MET A 1 155 ? 9.177 -7.396 -20.929 1.00 93.12 155 MET A O 1
ATOM 1196 N N . ASP A 1 156 ? 8.774 -9.040 -19.452 1.00 94.06 156 ASP A N 1
ATOM 1197 C CA . ASP A 1 156 ? 8.351 -10.030 -20.448 1.00 94.06 156 ASP A CA 1
ATOM 1198 C C . ASP A 1 156 ? 7.173 -9.515 -21.287 1.00 94.06 156 ASP A C 1
ATOM 1200 O O . ASP A 1 156 ? 7.167 -9.607 -22.517 1.00 94.06 156 ASP A O 1
ATOM 1204 N N . GLY A 1 157 ? 6.172 -8.914 -20.634 1.00 92.81 157 GLY A N 1
ATOM 1205 C CA . GLY A 1 157 ? 5.023 -8.315 -21.317 1.00 92.81 157 GLY A CA 1
ATOM 1206 C C . GLY A 1 157 ? 5.396 -7.114 -22.192 1.00 92.81 157 GLY A C 1
ATOM 1207 O O . GLY A 1 157 ? 4.819 -6.921 -23.260 1.00 92.81 157 GLY A O 1
ATOM 1208 N N . PHE A 1 158 ? 6.375 -6.317 -21.776 1.00 92.38 158 PHE A N 1
ATOM 1209 C CA . PHE A 1 158 ? 6.834 -5.164 -22.544 1.00 92.38 158 PHE A CA 1
ATOM 1210 C C . PHE A 1 158 ? 7.685 -5.574 -23.754 1.00 92.38 158 PHE A C 1
ATOM 1212 O O . PHE A 1 158 ? 7.434 -5.116 -24.865 1.00 92.38 158 PHE A O 1
ATOM 1219 N N . VAL A 1 159 ? 8.649 -6.479 -23.561 1.00 91.56 159 VAL A N 1
ATOM 1220 C CA . VAL A 1 159 ? 9.546 -6.976 -24.620 1.00 91.56 159 VAL A CA 1
ATOM 1221 C C . VAL A 1 159 ? 8.776 -7.770 -25.678 1.00 91.56 159 VAL A C 1
ATOM 1223 O O . VAL A 1 159 ? 9.073 -7.655 -26.863 1.00 91.56 159 VAL A O 1
ATOM 1226 N N . SER A 1 160 ? 7.744 -8.522 -25.280 1.00 91.38 160 SER A N 1
ATOM 1227 C CA . SER A 1 160 ? 6.852 -9.222 -26.220 1.00 91.38 160 SER A CA 1
ATOM 1228 C C . SER A 1 160 ? 5.875 -8.304 -26.971 1.00 91.38 160 SER A C 1
ATOM 1230 O O . SER A 1 160 ? 5.134 -8.784 -27.827 1.00 91.38 160 SER A O 1
ATOM 1232 N N . GLY A 1 161 ? 5.836 -7.002 -26.660 1.00 88.19 161 GLY A N 1
ATOM 1233 C CA . GLY A 1 161 ? 4.913 -6.041 -27.273 1.00 88.19 161 GLY A CA 1
ATOM 1234 C C . GLY A 1 161 ? 3.471 -6.133 -26.764 1.00 88.19 161 GLY A C 1
ATOM 1235 O O . GLY A 1 161 ? 2.576 -5.499 -27.319 1.00 88.19 161 GLY A O 1
ATOM 1236 N N . LYS A 1 162 ? 3.214 -6.902 -25.696 1.00 90.00 162 LYS A N 1
ATOM 1237 C CA . LYS A 1 162 ? 1.892 -6.969 -25.054 1.00 90.00 162 LYS A CA 1
ATOM 1238 C C . LYS A 1 162 ? 1.521 -5.639 -24.393 1.00 90.00 162 LYS A C 1
ATOM 1240 O O . LYS A 1 162 ? 0.346 -5.267 -24.380 1.00 90.00 162 LYS A O 1
ATOM 1245 N N . TYR A 1 163 ? 2.513 -4.933 -23.847 1.00 89.94 163 TYR A N 1
ATOM 1246 C CA . TYR A 1 163 ? 2.357 -3.626 -23.211 1.00 89.94 163 TYR A CA 1
ATOM 1247 C C . TYR A 1 163 ? 3.281 -2.595 -23.866 1.00 89.94 163 TYR A C 1
ATOM 1249 O O . TYR A 1 163 ? 4.466 -2.853 -24.068 1.00 89.94 163 TYR A O 1
ATOM 1257 N N . GLU A 1 164 ? 2.750 -1.407 -24.149 1.00 89.62 164 GLU A N 1
ATOM 1258 C CA . GLU A 1 164 ? 3.514 -0.284 -24.720 1.00 89.62 164 GLU A CA 1
ATOM 1259 C C . GLU A 1 164 ? 3.984 0.712 -23.659 1.00 89.62 164 GLU A C 1
ATOM 1261 O O . GLU A 1 164 ? 4.946 1.444 -23.866 1.00 89.62 164 GLU A O 1
ATOM 1266 N N . GLU A 1 165 ? 3.330 0.731 -22.501 1.00 90.44 165 GLU A N 1
ATOM 1267 C CA . GLU A 1 165 ? 3.714 1.571 -21.372 1.00 90.44 165 GLU A CA 1
ATOM 1268 C C . GLU A 1 165 ? 3.398 0.834 -20.072 1.00 90.44 165 GLU A C 1
ATOM 1270 O O . GLU A 1 165 ? 2.332 0.225 -19.951 1.00 90.44 165 GLU A O 1
ATOM 1275 N N . VAL A 1 166 ? 4.293 0.913 -19.087 1.00 93.81 166 VAL A N 1
ATOM 1276 C CA . VAL A 1 166 ? 4.039 0.405 -17.735 1.00 93.81 166 VAL A CA 1
ATOM 1277 C C . VAL A 1 166 ? 4.146 1.542 -16.730 1.00 93.81 166 VAL A C 1
ATOM 1279 O O . VAL A 1 166 ? 5.181 2.203 -16.631 1.00 93.81 166 VAL A O 1
ATOM 1282 N N . THR A 1 167 ? 3.089 1.729 -15.942 1.00 94.38 167 THR A N 1
ATOM 1283 C CA . THR A 1 167 ? 2.994 2.780 -14.925 1.00 94.38 167 THR A CA 1
ATOM 1284 C C . THR A 1 167 ? 2.688 2.184 -13.555 1.00 94.38 167 THR A C 1
ATOM 1286 O O . THR A 1 167 ? 1.741 1.422 -13.368 1.00 94.38 167 THR A O 1
ATOM 1289 N N . LEU A 1 168 ? 3.502 2.542 -12.568 1.00 96.50 168 LEU A N 1
ATOM 1290 C CA . LEU A 1 168 ? 3.345 2.149 -11.176 1.00 96.50 168 LEU A CA 1
ATOM 1291 C C . LEU A 1 168 ? 2.419 3.130 -10.461 1.00 96.50 168 LEU A C 1
ATOM 1293 O O . LEU A 1 168 ? 2.605 4.339 -10.565 1.00 96.50 168 LEU A O 1
ATOM 1297 N N . VAL A 1 169 ? 1.469 2.618 -9.683 1.00 96.88 169 VAL A N 1
ATOM 1298 C CA . VAL A 1 169 ? 0.551 3.400 -8.848 1.00 96.88 169 VAL A CA 1
ATOM 1299 C C . VAL A 1 169 ? 0.731 2.974 -7.396 1.00 96.88 169 VAL A C 1
ATOM 1301 O O . VAL A 1 169 ? 0.487 1.822 -7.034 1.00 96.88 169 VAL A O 1
ATOM 1304 N N . TYR A 1 170 ? 1.157 3.900 -6.548 1.00 96.88 170 TYR A N 1
ATOM 1305 C CA . TYR A 1 170 ? 1.447 3.641 -5.137 1.00 96.88 170 TYR A CA 1
ATOM 1306 C C . TYR A 1 170 ? 1.132 4.865 -4.282 1.00 96.88 170 TYR A C 1
ATOM 1308 O O . TYR A 1 170 ? 0.890 5.954 -4.798 1.00 96.88 170 TYR A O 1
ATOM 1316 N N . ASN A 1 171 ? 1.100 4.697 -2.962 1.00 95.75 171 ASN A N 1
ATOM 1317 C CA . ASN A 1 171 ? 1.037 5.832 -2.049 1.00 95.75 171 ASN A CA 1
ATOM 1318 C C . ASN A 1 171 ? 2.450 6.179 -1.576 1.00 95.75 171 ASN A C 1
ATOM 1320 O O . ASN A 1 171 ? 3.250 5.284 -1.323 1.00 95.75 171 ASN A O 1
ATOM 1324 N N . ARG A 1 172 ? 2.730 7.473 -1.424 1.00 92.44 172 ARG A N 1
ATOM 1325 C CA . ARG A 1 172 ? 3.963 7.980 -0.813 1.00 92.44 172 ARG A CA 1
ATOM 1326 C C . ARG A 1 172 ? 3.658 9.035 0.242 1.00 92.44 172 ARG A C 1
ATOM 1328 O O . ARG A 1 172 ? 2.618 9.703 0.182 1.00 92.44 172 ARG A O 1
ATOM 1335 N N . LEU A 1 173 ? 4.586 9.206 1.178 1.00 87.00 173 LEU A N 1
ATOM 1336 C CA . LEU A 1 173 ? 4.572 10.330 2.109 1.00 87.00 173 LEU A CA 1
ATOM 1337 C C . LEU A 1 173 ? 4.872 11.621 1.332 1.00 87.00 173 LEU A C 1
ATOM 1339 O O . LEU A 1 173 ? 5.796 11.663 0.515 1.00 87.00 173 LEU A O 1
ATOM 1343 N N . SER A 1 174 ? 4.049 12.651 1.527 1.00 82.00 174 SER A N 1
ATOM 1344 C CA . SER A 1 174 ? 4.325 13.982 0.978 1.00 82.00 174 SER A CA 1
ATOM 1345 C C . SER A 1 174 ? 5.270 14.747 1.909 1.00 82.00 174 SER A C 1
ATOM 1347 O O . SER A 1 174 ? 5.407 14.404 3.079 1.00 82.00 174 SER A O 1
ATOM 1349 N N . SER A 1 175 ? 5.920 15.803 1.407 1.00 70.12 175 SER A N 1
ATOM 1350 C CA . SER A 1 175 ? 6.789 16.670 2.223 1.00 70.12 175 SER A CA 1
ATOM 1351 C C . SER A 1 175 ? 6.029 17.451 3.309 1.00 70.12 175 SER A C 1
ATOM 1353 O O . SER A 1 175 ? 6.651 18.081 4.158 1.00 70.12 175 SER A O 1
ATOM 1355 N N . GLY A 1 176 ? 4.692 17.442 3.264 1.00 70.38 176 GLY A N 1
ATOM 1356 C CA . GLY A 1 176 ? 3.815 18.012 4.284 1.00 70.38 176 GLY A CA 1
ATOM 1357 C C . GLY A 1 176 ? 3.188 16.938 5.177 1.00 70.38 176 GLY A C 1
ATOM 1358 O O . GLY A 1 176 ? 3.715 15.843 5.356 1.00 70.38 176 GLY A O 1
ATOM 1359 N N . THR A 1 177 ? 2.016 17.233 5.737 1.00 65.81 177 THR A N 1
ATOM 1360 C CA . THR A 1 177 ? 1.258 16.274 6.547 1.00 65.81 177 THR A CA 1
ATOM 1361 C C . THR A 1 177 ? 0.363 15.405 5.671 1.00 65.81 177 THR A C 1
ATOM 1363 O O . THR A 1 177 ? -0.747 15.781 5.299 1.00 65.81 177 THR A O 1
ATOM 1366 N N . GLY A 1 178 ? 0.818 14.189 5.377 1.00 81.06 178 GLY A N 1
ATOM 1367 C CA . GLY A 1 178 ? -0.068 13.131 4.905 1.00 81.06 178 GLY A CA 1
ATOM 1368 C C . GLY A 1 178 ? 0.493 12.259 3.795 1.00 81.06 178 GLY A C 1
ATOM 1369 O O . GLY A 1 178 ? 1.690 12.194 3.533 1.00 81.06 178 GLY A O 1
ATOM 1370 N N . GLN A 1 179 ? -0.427 11.531 3.172 1.00 89.00 179 GLN A N 1
ATOM 1371 C CA . GLN A 1 179 ? -0.139 10.566 2.120 1.00 89.00 179 GLN A CA 1
ATOM 1372 C C . GLN A 1 179 ? -0.840 10.985 0.840 1.00 89.00 179 GLN A C 1
ATOM 1374 O O . GLN A 1 179 ? -2.028 11.331 0.861 1.00 89.00 179 GLN A O 1
ATOM 1379 N N . GLN A 1 180 ? -0.136 10.849 -0.274 1.00 92.06 180 GLN A N 1
ATOM 1380 C CA . GLN A 1 180 ? -0.670 11.090 -1.607 1.00 92.06 180 GLN A CA 1
ATOM 1381 C C . GLN A 1 180 ? -0.437 9.877 -2.500 1.00 92.06 180 GLN A C 1
ATOM 1383 O O . GLN A 1 180 ? 0.520 9.129 -2.303 1.00 92.06 180 GLN A O 1
ATOM 1388 N N . ALA A 1 181 ? -1.317 9.692 -3.483 1.00 94.00 181 ALA A N 1
ATOM 1389 C CA . ALA A 1 181 ? -1.036 8.751 -4.553 1.00 94.00 181 ALA A CA 1
ATOM 1390 C C . ALA A 1 181 ? 0.042 9.355 -5.458 1.00 94.00 181 ALA A C 1
ATOM 1392 O O . ALA A 1 181 ? 0.044 10.559 -5.716 1.00 94.00 181 ALA A O 1
ATOM 1393 N N . ALA A 1 182 ? 0.959 8.512 -5.903 1.00 92.62 182 ALA A N 1
ATOM 1394 C CA . ALA A 1 182 ? 1.978 8.818 -6.881 1.00 92.62 182 ALA A CA 1
ATOM 1395 C C . ALA A 1 182 ? 1.862 7.823 -8.032 1.00 92.62 182 ALA A C 1
ATOM 1397 O O . ALA A 1 182 ? 1.517 6.652 -7.837 1.00 92.62 182 ALA A O 1
ATOM 1398 N N . THR A 1 183 ? 2.147 8.321 -9.225 1.00 93.00 183 THR A N 1
ATOM 1399 C CA . THR A 1 183 ? 2.132 7.557 -10.463 1.00 93.00 183 THR A CA 1
ATOM 1400 C C . THR A 1 183 ? 3.479 7.737 -11.132 1.00 93.00 183 THR A C 1
ATOM 1402 O O . THR A 1 183 ? 3.871 8.870 -11.400 1.00 93.00 183 THR A O 1
ATOM 1405 N N . THR A 1 184 ? 4.181 6.643 -11.401 1.00 91.31 184 THR A N 1
ATOM 1406 C CA . THR A 1 184 ? 5.499 6.696 -12.037 1.00 91.31 184 THR A CA 1
ATOM 1407 C C . THR A 1 184 ? 5.517 5.768 -13.233 1.00 91.31 184 THR A C 1
ATOM 1409 O O . THR A 1 184 ? 5.345 4.560 -13.073 1.00 91.31 184 THR A O 1
ATOM 1412 N N . ARG A 1 185 ? 5.771 6.312 -14.424 1.00 91.19 185 ARG A N 1
ATOM 1413 C CA . ARG A 1 185 ? 6.067 5.498 -15.605 1.00 91.19 185 ARG A CA 1
ATOM 1414 C C . ARG A 1 185 ? 7.415 4.806 -15.404 1.00 91.19 185 ARG A C 1
ATOM 1416 O O . ARG A 1 185 ? 8.416 5.479 -15.176 1.00 91.19 185 ARG A O 1
ATOM 1423 N N . VAL A 1 186 ? 7.427 3.477 -15.453 1.00 91.19 186 VAL A N 1
ATOM 1424 C CA . VAL A 1 186 ? 8.644 2.662 -15.304 1.00 91.19 186 VAL A CA 1
ATOM 1425 C C . VAL A 1 186 ? 9.160 2.151 -16.648 1.00 91.19 186 VAL A C 1
ATOM 1427 O O . VAL A 1 186 ? 10.368 2.026 -16.815 1.00 91.19 186 VAL A O 1
ATOM 1430 N N . LEU A 1 187 ? 8.263 1.894 -17.607 1.00 90.69 187 LEU A N 1
ATOM 1431 C CA . LEU A 1 187 ? 8.605 1.484 -18.970 1.00 90.69 187 LEU A CA 1
ATOM 1432 C C . LEU A 1 187 ? 7.783 2.287 -19.997 1.00 90.69 187 LEU A C 1
ATOM 1434 O O . LEU A 1 187 ? 6.600 2.531 -19.736 1.00 90.69 187 LEU A O 1
ATOM 1438 N N . PRO A 1 188 ? 8.358 2.653 -21.158 1.00 88.69 188 PRO A N 1
ATOM 1439 C CA . PRO A 1 188 ? 9.788 2.578 -21.479 1.00 88.69 188 PRO A CA 1
ATOM 1440 C C . PRO A 1 188 ? 10.644 3.420 -20.523 1.00 88.69 188 PRO A C 1
ATOM 1442 O O . PRO A 1 188 ? 10.176 4.410 -19.952 1.00 88.69 188 PRO A O 1
ATOM 1445 N N . VAL A 1 189 ? 11.891 2.996 -20.322 1.00 84.56 189 VAL A N 1
ATOM 1446 C CA . VAL A 1 189 ? 12.858 3.735 -19.512 1.00 84.56 189 VAL A CA 1
ATOM 1447 C C . VAL A 1 189 ? 13.313 4.949 -20.308 1.00 84.56 189 VAL A C 1
ATOM 1449 O O . VAL A 1 189 ? 13.821 4.816 -21.418 1.00 84.56 189 VAL A O 1
ATOM 1452 N N . SER A 1 190 ? 13.167 6.130 -19.718 1.00 74.50 190 SER A N 1
ATOM 1453 C CA . SER A 1 190 ? 13.693 7.382 -20.257 1.00 74.50 190 SER A CA 1
ATOM 1454 C C . SER A 1 190 ? 14.882 7.815 -19.389 1.00 74.50 190 SER A C 1
ATOM 1456 O O . SER A 1 190 ? 14.671 8.343 -18.295 1.00 74.50 190 SER A O 1
ATOM 1458 N N . PRO A 1 191 ? 16.139 7.550 -19.798 1.00 62.66 191 PRO A N 1
ATOM 1459 C CA . PRO A 1 191 ? 17.308 7.971 -19.030 1.00 62.66 191 PRO A CA 1
ATOM 1460 C C . PRO A 1 191 ? 17.293 9.492 -18.826 1.00 62.66 191 PRO A C 1
ATOM 1462 O O . PRO A 1 191 ? 17.164 10.246 -19.784 1.00 62.66 191 PRO A O 1
ATOM 1465 N N . GLY A 1 192 ? 17.384 9.946 -17.574 1.00 55.47 192 GLY A N 1
ATOM 1466 C CA . GLY A 1 192 ? 17.363 11.376 -17.231 1.00 55.47 192 GLY A CA 1
ATOM 1467 C C . GLY A 1 192 ? 15.973 12.021 -17.109 1.00 55.47 192 GLY A C 1
ATOM 1468 O O . GLY A 1 192 ? 15.882 13.153 -16.632 1.00 55.47 192 GLY A O 1
ATOM 1469 N N . GLU A 1 193 ? 14.887 11.314 -17.440 1.00 51.41 193 GLU A N 1
ATOM 1470 C CA . GLU A 1 193 ? 13.509 11.800 -17.292 1.00 51.41 193 GLU A CA 1
ATOM 1471 C C . GLU A 1 193 ? 12.696 10.924 -16.324 1.00 51.41 193 GLU A C 1
ATOM 1473 O O . GLU A 1 193 ? 12.581 9.711 -16.483 1.00 51.41 193 GLU A O 1
ATOM 1478 N N . GLY A 1 194 ? 12.098 11.550 -15.305 1.00 52.69 194 GLY A N 1
ATOM 1479 C CA . GLY A 1 194 ? 11.175 10.903 -14.369 1.00 52.69 194 GLY A CA 1
ATOM 1480 C C . GLY A 1 194 ? 11.321 11.399 -12.930 1.00 52.69 194 GLY A C 1
ATOM 1481 O O . GLY A 1 194 ? 12.413 11.745 -12.487 1.00 52.69 194 GLY A O 1
ATOM 1482 N N . ASP A 1 195 ? 10.222 11.388 -12.173 1.00 49.09 195 ASP A N 1
ATOM 1483 C CA . ASP A 1 195 ? 10.152 11.884 -10.784 1.00 49.09 195 ASP A CA 1
ATOM 1484 C C . ASP A 1 195 ? 11.055 11.126 -9.792 1.00 49.09 195 ASP A C 1
ATOM 1486 O O . ASP A 1 195 ? 11.279 11.583 -8.669 1.00 49.09 195 ASP A O 1
ATOM 1490 N N . LEU A 1 196 ? 11.554 9.946 -10.179 1.00 49.06 196 LEU A N 1
ATOM 1491 C CA . LEU A 1 196 ? 12.382 9.085 -9.331 1.00 49.06 196 LEU A CA 1
ATOM 1492 C C . LEU A 1 196 ? 13.865 9.064 -9.713 1.00 49.06 196 LEU A C 1
ATOM 1494 O O . LEU A 1 196 ? 14.651 8.555 -8.912 1.00 49.06 196 LEU A O 1
ATOM 1498 N N . VAL A 1 197 ? 14.252 9.625 -10.866 1.00 50.88 197 VAL A N 1
ATOM 1499 C CA . VAL A 1 197 ? 15.660 9.857 -11.218 1.00 50.88 197 VAL A CA 1
ATOM 1500 C C . VAL A 1 197 ? 16.067 11.178 -10.563 1.00 50.88 197 VAL A C 1
ATOM 1502 O O . VAL A 1 197 ? 15.465 12.210 -10.867 1.00 50.88 197 VAL A O 1
ATOM 1505 N N . PRO A 1 198 ? 17.060 11.210 -9.658 1.00 43.06 198 PRO A N 1
ATOM 1506 C CA . PRO A 1 198 ? 17.606 12.478 -9.204 1.00 43.06 198 PRO A CA 1
ATOM 1507 C C . PRO A 1 198 ? 18.089 13.270 -10.422 1.00 43.06 198 PRO A C 1
ATOM 1509 O O . PRO A 1 198 ? 19.018 12.836 -11.099 1.00 43.06 198 PRO A O 1
ATOM 1512 N N . ARG A 1 199 ? 17.486 14.437 -10.687 1.00 47.53 199 ARG A N 1
ATOM 1513 C CA . ARG A 1 199 ? 18.039 15.450 -11.602 1.00 47.53 199 ARG A CA 1
ATOM 1514 C C . ARG A 1 199 ? 19.261 16.089 -10.947 1.00 47.53 199 ARG A C 1
ATOM 1516 O O . ARG A 1 199 ? 19.251 17.256 -10.573 1.00 47.53 199 ARG A O 1
ATOM 1523 N N . LEU A 1 200 ? 20.280 15.288 -10.691 1.00 44.38 200 LEU A N 1
ATOM 1524 C CA . LEU A 1 200 ? 21.576 15.788 -10.282 1.00 44.38 200 LEU A CA 1
ATOM 1525 C C . LEU A 1 200 ? 22.370 16.014 -11.567 1.00 44.38 200 LEU A C 1
ATOM 1527 O O . LEU A 1 200 ? 22.295 15.164 -12.456 1.00 44.38 200 LEU A O 1
ATOM 1531 N N . PRO A 1 201 ? 23.090 17.140 -11.706 1.00 43.44 201 PRO A N 1
ATOM 1532 C CA . PRO A 1 201 ? 23.998 17.317 -12.826 1.00 43.44 201 PRO A CA 1
ATOM 1533 C C . PRO A 1 201 ? 24.981 16.147 -12.792 1.00 43.44 201 PRO A C 1
ATOM 1535 O O . PRO A 1 201 ? 25.773 16.031 -11.856 1.00 43.44 201 PRO A O 1
ATOM 1538 N N . GLY A 1 202 ? 24.866 15.239 -13.763 1.00 48.66 202 GLY A N 1
ATOM 1539 C CA . GLY A 1 202 ? 25.832 14.168 -13.933 1.00 48.66 202 GLY A CA 1
ATOM 1540 C C . GLY A 1 202 ? 27.195 14.821 -14.099 1.00 48.66 202 GLY A C 1
ATOM 1541 O O . GLY A 1 202 ? 27.398 15.618 -15.016 1.00 48.66 202 GLY A O 1
ATOM 1542 N N . GLN A 1 203 ? 28.123 14.546 -13.185 1.00 50.34 203 GLN A N 1
ATOM 1543 C CA . GLN A 1 203 ? 29.522 14.793 -13.488 1.00 50.34 203 GLN A CA 1
ATOM 1544 C C . GLN A 1 203 ? 29.844 13.814 -14.605 1.00 50.34 203 GLN A C 1
ATOM 1546 O O . GLN A 1 203 ? 29.805 12.610 -14.370 1.00 50.34 203 GLN A O 1
ATOM 1551 N N . ALA A 1 204 ? 30.082 14.322 -15.816 1.00 53.78 204 ALA A N 1
ATOM 1552 C CA . ALA A 1 204 ? 30.506 13.488 -16.928 1.00 53.78 204 ALA A CA 1
ATOM 1553 C C . ALA A 1 204 ? 31.702 12.657 -16.450 1.00 53.78 204 ALA A C 1
ATOM 1555 O O . ALA A 1 204 ? 32.779 13.194 -16.183 1.00 53.78 204 ALA A O 1
ATOM 1556 N N . LEU A 1 205 ? 31.479 11.359 -16.253 1.00 55.97 205 LEU A N 1
ATOM 1557 C CA . LEU A 1 205 ? 32.531 10.423 -15.911 1.00 55.97 205 LEU A CA 1
ATOM 1558 C C . LEU A 1 205 ? 33.397 10.300 -17.163 1.00 55.97 205 LEU A C 1
ATOM 1560 O O . LEU A 1 205 ? 33.082 9.541 -18.075 1.00 55.97 205 LEU A O 1
ATOM 1564 N N . TRP A 1 206 ? 34.477 11.079 -17.225 1.00 52.16 206 TRP A N 1
ATOM 1565 C CA . TRP A 1 206 ? 35.531 10.916 -18.224 1.00 52.16 206 TRP A CA 1
ATOM 1566 C C . TRP A 1 206 ? 36.331 9.660 -17.875 1.00 52.16 206 TRP A C 1
ATOM 1568 O O . TRP A 1 206 ? 37.438 9.728 -17.349 1.00 52.16 206 TRP A O 1
ATOM 1578 N N . VAL A 1 207 ? 35.723 8.500 -18.099 1.00 60.81 207 VAL A N 1
ATOM 1579 C CA . VAL A 1 207 ? 36.371 7.198 -17.963 1.00 60.81 207 VAL A CA 1
ATOM 1580 C C . VAL A 1 207 ? 36.606 6.676 -19.369 1.00 60.81 207 VAL A C 1
ATOM 1582 O O . VAL A 1 207 ? 35.665 6.586 -20.161 1.00 60.81 207 VAL A O 1
ATOM 1585 N N . ASP A 1 208 ? 37.862 6.358 -19.682 1.00 65.19 208 ASP A N 1
ATOM 1586 C CA . ASP A 1 208 ? 38.235 5.765 -20.964 1.00 65.19 208 ASP A CA 1
ATOM 1587 C C . ASP A 1 208 ? 37.374 4.522 -21.232 1.00 65.19 208 ASP A C 1
ATOM 1589 O O . ASP A 1 208 ? 37.247 3.637 -20.382 1.00 65.19 208 ASP A O 1
ATOM 1593 N N . ARG A 1 209 ? 36.768 4.452 -22.423 1.00 63.31 209 ARG A N 1
ATOM 1594 C CA . ARG A 1 209 ? 35.936 3.319 -22.849 1.00 63.31 209 ARG A CA 1
ATOM 1595 C C . ARG A 1 209 ? 36.706 1.996 -22.805 1.00 63.31 209 ARG A C 1
ATOM 1597 O O . ARG A 1 209 ? 36.072 0.962 -22.621 1.00 63.31 209 ARG A O 1
ATOM 1604 N N . ALA A 1 210 ? 38.033 2.031 -22.939 1.00 63.62 210 ALA A N 1
ATOM 1605 C CA . ALA A 1 210 ? 38.898 0.854 -22.860 1.00 63.62 210 ALA A CA 1
ATOM 1606 C C . ALA A 1 210 ? 38.991 0.235 -21.450 1.00 63.62 210 ALA A C 1
ATOM 1608 O O . ALA A 1 210 ? 39.395 -0.915 -21.328 1.00 63.62 210 ALA A O 1
ATOM 1609 N N . LEU A 1 211 ? 38.605 0.964 -20.394 1.00 77.56 211 LEU A N 1
ATOM 1610 C CA . LEU A 1 211 ? 38.622 0.478 -19.005 1.00 77.56 211 LEU A CA 1
ATOM 1611 C C . LEU A 1 211 ? 37.334 -0.261 -18.600 1.00 77.56 211 LEU A C 1
ATOM 1613 O O . LEU A 1 211 ? 37.215 -0.705 -17.459 1.00 77.56 211 LEU A O 1
ATOM 1617 N N . TRP A 1 212 ? 36.347 -0.357 -19.496 1.00 75.94 212 TRP A N 1
ATOM 1618 C CA . TRP A 1 212 ? 35.063 -0.995 -19.213 1.00 75.94 212 TRP A CA 1
ATOM 1619 C C . TRP A 1 212 ? 35.081 -2.481 -19.561 1.00 75.94 212 TRP A C 1
ATOM 1621 O O . TRP A 1 212 ? 35.275 -2.857 -20.716 1.00 75.94 212 TRP A O 1
ATOM 1631 N N . GLU A 1 213 ? 34.758 -3.314 -18.576 1.00 77.62 213 GLU A N 1
ATOM 1632 C CA . GLU A 1 213 ? 34.507 -4.740 -18.762 1.00 77.62 213 GLU A CA 1
ATOM 1633 C C . GLU A 1 213 ? 33.176 -5.116 -18.087 1.00 77.62 213 GLU A C 1
ATOM 1635 O O . GLU A 1 213 ? 33.056 -4.978 -16.866 1.00 77.62 213 GLU A O 1
ATOM 1640 N N . PRO A 1 214 ? 32.149 -5.596 -18.820 1.00 83.94 214 PRO A N 1
ATOM 1641 C CA . PRO A 1 214 ? 32.016 -5.701 -20.280 1.00 83.94 214 PRO A CA 1
ATOM 1642 C C . PRO A 1 214 ? 31.796 -4.336 -20.967 1.00 83.94 214 PRO A C 1
ATOM 1644 O O . PRO A 1 214 ? 31.791 -3.290 -20.322 1.00 83.94 214 PRO A O 1
ATOM 1647 N N . ALA A 1 215 ? 31.584 -4.342 -22.290 1.00 84.25 215 ALA A N 1
ATOM 1648 C CA . ALA A 1 215 ? 31.377 -3.124 -23.076 1.00 84.25 215 ALA A CA 1
ATOM 1649 C C . ALA A 1 215 ? 30.259 -2.224 -22.491 1.00 84.25 215 ALA A C 1
ATOM 1651 O O . ALA A 1 215 ? 29.211 -2.745 -22.090 1.00 84.25 215 ALA A O 1
ATOM 1652 N N . PRO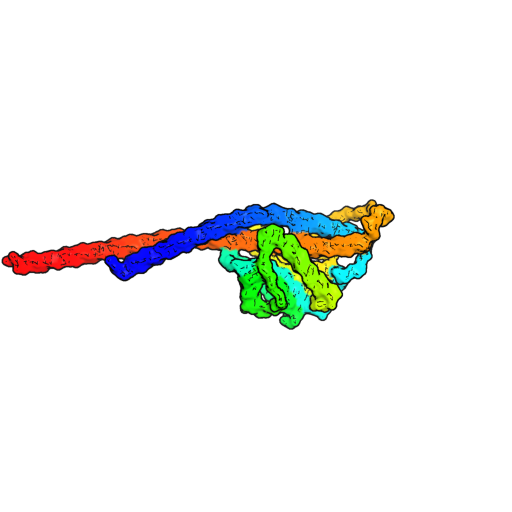 A 1 216 ? 30.401 -0.880 -22.520 1.00 82.19 216 PRO A N 1
ATOM 1653 C CA . PRO A 1 216 ? 29.463 0.049 -21.877 1.00 82.19 216 PRO A CA 1
ATOM 1654 C C . PRO A 1 216 ? 27.990 -0.157 -22.250 1.00 82.19 216 PRO A C 1
ATOM 1656 O O . PRO A 1 216 ? 27.114 -0.020 -21.401 1.00 82.19 216 PRO A O 1
ATOM 1659 N N . GLY A 1 217 ? 27.697 -0.524 -23.504 1.00 83.56 217 GLY A N 1
ATOM 1660 C CA . GLY A 1 217 ? 26.325 -0.786 -23.954 1.00 83.56 217 GLY A CA 1
ATOM 1661 C C . GLY A 1 217 ? 25.681 -2.005 -23.282 1.00 83.56 217 GLY A C 1
ATOM 1662 O O . GLY A 1 217 ? 24.492 -1.970 -22.967 1.00 83.56 217 GLY A O 1
ATOM 1663 N N . GLN A 1 218 ? 26.464 -3.054 -23.002 1.00 85.06 218 GLN A N 1
ATOM 1664 C CA . GLN A 1 218 ? 26.000 -4.244 -22.277 1.00 85.06 218 GLN A CA 1
ATOM 1665 C C . GLN A 1 218 ? 25.804 -3.939 -20.790 1.00 85.06 218 GLN A C 1
ATOM 1667 O O . GLN A 1 218 ? 24.823 -4.377 -20.189 1.00 85.06 218 GLN A O 1
ATOM 1672 N N . VAL A 1 219 ? 26.709 -3.143 -20.210 1.00 87.56 219 VAL A N 1
ATOM 1673 C CA . VAL A 1 219 ? 26.565 -2.663 -18.831 1.00 87.56 219 VAL A CA 1
ATOM 1674 C C . VAL A 1 219 ? 25.301 -1.820 -18.694 1.00 87.56 219 VAL A C 1
ATOM 1676 O O . VAL A 1 219 ? 24.510 -2.061 -17.787 1.00 87.56 219 VAL A O 1
ATOM 1679 N N . LEU A 1 220 ? 25.060 -0.890 -19.624 1.00 87.00 220 LEU A N 1
ATOM 1680 C CA . LEU A 1 220 ? 23.856 -0.063 -19.631 1.00 87.00 220 LEU A CA 1
ATOM 1681 C C . LEU A 1 220 ? 22.583 -0.907 -19.739 1.00 87.00 220 LEU A C 1
ATOM 1683 O O . LEU A 1 220 ? 21.653 -0.675 -18.975 1.00 87.00 220 LEU A O 1
ATOM 1687 N N . ALA A 1 221 ? 22.547 -1.904 -20.628 1.00 87.69 221 ALA A N 1
ATOM 1688 C CA . ALA A 1 221 ? 21.393 -2.794 -20.757 1.00 87.69 221 ALA A CA 1
ATOM 1689 C C . ALA A 1 221 ? 21.050 -3.473 -19.420 1.00 87.69 221 ALA A C 1
ATOM 1691 O O . ALA A 1 221 ? 19.905 -3.401 -18.983 1.00 87.69 221 ALA A O 1
ATOM 1692 N N . ARG A 1 222 ? 22.049 -4.023 -18.719 1.00 89.38 222 ARG A N 1
ATOM 1693 C CA . ARG A 1 222 ? 21.856 -4.646 -17.400 1.00 89.38 222 ARG A CA 1
ATOM 1694 C C . ARG A 1 222 ? 21.437 -3.642 -16.323 1.00 89.38 222 ARG A C 1
ATOM 1696 O O . ARG A 1 222 ? 20.535 -3.918 -15.539 1.00 89.38 222 ARG A O 1
ATOM 1703 N N . LEU A 1 223 ? 22.049 -2.457 -16.313 1.00 89.50 223 LEU A N 1
ATOM 1704 C CA . LEU A 1 223 ? 21.693 -1.389 -15.377 1.00 89.50 223 LEU A CA 1
ATOM 1705 C C . LEU A 1 223 ? 20.251 -0.901 -15.566 1.00 89.50 223 LEU A C 1
ATOM 1707 O O . LEU A 1 223 ? 19.616 -0.521 -14.586 1.00 89.50 223 LEU A O 1
ATOM 1711 N N . LEU A 1 224 ? 19.717 -0.917 -16.793 1.00 90.50 224 LEU A N 1
ATOM 1712 C CA . LEU A 1 224 ? 18.314 -0.581 -17.052 1.00 90.50 224 LEU A CA 1
ATOM 1713 C C . LEU A 1 224 ? 17.359 -1.598 -16.410 1.00 90.50 224 LEU A C 1
ATOM 1715 O O . LEU A 1 224 ? 16.353 -1.196 -15.828 1.00 90.50 224 LEU A O 1
ATOM 1719 N N . GLU A 1 225 ? 17.675 -2.892 -16.458 1.00 92.25 225 GLU A N 1
ATOM 1720 C CA . GLU A 1 225 ? 16.876 -3.932 -15.790 1.00 92.25 225 GLU A CA 1
ATOM 1721 C C . GLU A 1 225 ? 16.919 -3.781 -14.262 1.00 92.25 225 GLU A C 1
ATOM 1723 O O . GLU A 1 225 ? 15.882 -3.823 -13.587 1.00 92.25 225 GLU A O 1
ATOM 1728 N N . ASP A 1 226 ? 18.113 -3.537 -13.714 1.00 92.19 226 ASP A N 1
ATOM 1729 C CA . ASP A 1 226 ? 18.307 -3.296 -12.282 1.00 92.19 226 ASP A CA 1
ATOM 1730 C C . ASP A 1 226 ? 17.605 -2.004 -11.826 1.00 92.19 226 ASP A C 1
ATOM 1732 O O . ASP A 1 226 ? 17.058 -1.933 -10.723 1.00 92.19 226 ASP A O 1
ATOM 1736 N N . TRP A 1 227 ? 17.549 -0.986 -12.686 1.00 91.06 227 TRP A N 1
ATOM 1737 C CA . TRP A 1 227 ? 16.818 0.256 -12.439 1.00 91.06 227 TRP A CA 1
ATOM 1738 C C . TRP A 1 227 ? 15.308 0.038 -12.352 1.00 91.06 227 TRP A C 1
ATOM 1740 O O . TRP A 1 227 ? 14.668 0.533 -11.418 1.00 91.06 227 TRP A O 1
ATOM 1750 N N . VAL A 1 228 ? 14.742 -0.751 -13.270 1.00 93.44 228 VAL A N 1
ATOM 1751 C CA . VAL A 1 228 ? 13.326 -1.145 -13.228 1.00 93.44 228 VAL A CA 1
ATOM 1752 C C . VAL A 1 228 ? 13.022 -1.869 -11.914 1.00 93.44 228 VAL A C 1
ATOM 1754 O O . VAL A 1 228 ? 12.055 -1.516 -11.232 1.00 93.44 228 VAL A O 1
ATOM 1757 N N . LEU A 1 229 ? 13.876 -2.814 -11.499 1.00 95.38 229 LEU A N 1
ATOM 1758 C CA . LEU A 1 229 ? 13.739 -3.493 -10.206 1.00 95.38 229 LEU A CA 1
ATOM 1759 C C . LEU A 1 229 ? 13.767 -2.509 -9.033 1.00 95.38 229 LEU A C 1
ATOM 1761 O O . LEU A 1 229 ? 12.922 -2.585 -8.137 1.00 95.38 229 LEU A O 1
ATOM 1765 N N . ALA A 1 230 ? 14.736 -1.593 -9.033 1.00 93.94 230 ALA A N 1
ATOM 1766 C CA . ALA A 1 230 ? 14.934 -0.635 -7.956 1.00 93.94 230 ALA A CA 1
ATOM 1767 C C . ALA A 1 230 ? 13.723 0.292 -7.788 1.00 93.94 230 ALA A C 1
ATOM 1769 O O . ALA A 1 230 ? 13.273 0.513 -6.660 1.00 93.94 230 ALA A O 1
ATOM 1770 N N . ILE A 1 231 ? 13.154 0.788 -8.893 1.00 93.38 231 ILE A N 1
ATOM 1771 C CA . ILE A 1 231 ? 11.935 1.605 -8.863 1.00 93.38 231 ILE A CA 1
ATOM 1772 C C . ILE A 1 231 ? 10.748 0.795 -8.331 1.00 93.38 231 ILE A C 1
ATOM 1774 O O . ILE A 1 231 ? 10.045 1.273 -7.442 1.00 93.38 231 ILE A O 1
ATOM 1778 N N . ILE A 1 232 ? 10.530 -0.425 -8.831 1.00 95.69 232 ILE A N 1
ATOM 1779 C CA . ILE A 1 232 ? 9.428 -1.292 -8.379 1.00 95.69 232 ILE A CA 1
ATOM 1780 C C . ILE A 1 232 ? 9.535 -1.552 -6.880 1.00 95.69 232 ILE A C 1
ATOM 1782 O O . ILE A 1 232 ? 8.549 -1.399 -6.156 1.00 95.69 232 ILE A O 1
ATOM 1786 N N . TRP A 1 233 ? 10.728 -1.912 -6.402 1.00 95.88 233 TRP A N 1
ATOM 1787 C CA . TRP A 1 233 ? 10.961 -2.181 -4.988 1.00 95.88 233 TRP A CA 1
ATOM 1788 C C . TRP A 1 233 ? 10.724 -0.933 -4.130 1.00 95.88 233 TRP A C 1
ATOM 1790 O O . TRP A 1 233 ? 10.003 -1.006 -3.134 1.00 95.88 233 TRP A O 1
ATOM 1800 N N . ARG A 1 234 ? 11.230 0.232 -4.550 1.00 94.75 234 ARG A N 1
ATOM 1801 C CA . ARG A 1 234 ? 10.986 1.513 -3.869 1.00 94.75 234 ARG A CA 1
ATOM 1802 C C . ARG A 1 234 ? 9.499 1.869 -3.814 1.00 94.75 234 ARG A C 1
ATOM 1804 O O . ARG A 1 234 ? 9.004 2.259 -2.757 1.00 94.75 234 ARG A O 1
ATOM 1811 N N . SER A 1 235 ? 8.776 1.737 -4.925 1.00 95.50 235 SER A N 1
ATOM 1812 C CA . SER A 1 235 ? 7.335 2.011 -4.995 1.00 95.50 235 SER A CA 1
ATOM 1813 C C . SER A 1 235 ? 6.528 1.065 -4.106 1.00 95.50 235 SER A C 1
ATOM 1815 O O . SER A 1 235 ? 5.631 1.517 -3.391 1.00 95.50 235 SER A O 1
ATOM 1817 N N . LEU A 1 236 ? 6.873 -0.226 -4.103 1.00 96.06 236 LEU A N 1
ATOM 1818 C CA . LEU A 1 236 ? 6.267 -1.229 -3.231 1.00 96.06 236 LEU A CA 1
ATOM 1819 C C . LEU A 1 236 ? 6.462 -0.858 -1.756 1.00 96.06 236 LEU A C 1
ATOM 1821 O O . LEU A 1 236 ? 5.480 -0.735 -1.022 1.00 96.06 236 LEU A O 1
ATOM 1825 N N . VAL A 1 237 ? 7.709 -0.629 -1.334 1.00 95.19 237 VAL A N 1
ATOM 1826 C CA . VAL A 1 237 ? 8.040 -0.328 0.066 1.00 95.19 237 VAL A CA 1
ATOM 1827 C C . VAL A 1 237 ? 7.417 0.994 0.517 1.00 95.19 237 VAL A C 1
ATOM 1829 O O . VAL A 1 237 ? 6.839 1.049 1.602 1.00 95.19 237 VAL A O 1
ATOM 1832 N N . SER A 1 238 ? 7.442 2.039 -0.315 1.00 94.56 238 SER A N 1
ATOM 1833 C CA . SER A 1 238 ? 6.800 3.318 0.027 1.00 94.56 238 SER A CA 1
ATOM 1834 C C . SER A 1 238 ? 5.280 3.171 0.190 1.00 94.56 238 SER A C 1
ATOM 1836 O O . SER A 1 238 ? 4.695 3.717 1.134 1.00 94.56 238 SER A O 1
ATOM 1838 N N . SER A 1 239 ? 4.635 2.349 -0.651 1.00 95.56 239 SER A N 1
ATOM 1839 C CA . SER A 1 239 ? 3.214 2.032 -0.475 1.00 95.56 239 SER A CA 1
ATOM 1840 C C . SER A 1 239 ? 2.960 1.275 0.828 1.00 95.56 239 SER A C 1
ATOM 1842 O O . SER A 1 239 ? 2.021 1.619 1.543 1.00 95.56 239 SER A O 1
ATOM 1844 N N . MET A 1 240 ? 3.810 0.303 1.186 1.00 94.75 240 MET A N 1
ATOM 1845 C CA . MET A 1 240 ? 3.715 -0.428 2.459 1.00 94.75 240 MET A CA 1
ATOM 1846 C C . MET A 1 240 ? 3.860 0.508 3.668 1.00 94.75 240 MET A C 1
ATOM 1848 O O . MET A 1 240 ? 3.072 0.427 4.608 1.00 94.75 240 MET A O 1
ATOM 1852 N N . VAL A 1 241 ? 4.813 1.444 3.649 1.00 94.38 241 VAL A N 1
ATOM 1853 C CA . VAL A 1 241 ? 4.959 2.459 4.711 1.00 94.38 241 VAL A CA 1
ATOM 1854 C C . VAL A 1 241 ? 3.674 3.264 4.865 1.00 94.38 241 VAL A C 1
ATOM 1856 O O . VAL A 1 241 ? 3.153 3.414 5.974 1.00 94.38 241 VAL A O 1
ATOM 1859 N N . CYS A 1 242 ? 3.116 3.741 3.753 1.00 94.69 242 CYS A N 1
ATOM 1860 C CA . CYS A 1 242 ? 1.860 4.484 3.760 1.00 94.69 242 CYS A CA 1
ATOM 1861 C C . CYS A 1 242 ? 0.686 3.644 4.281 1.00 94.69 242 CYS A C 1
ATOM 1863 O O . CYS A 1 242 ? -0.179 4.150 5.000 1.00 94.69 242 CYS A O 1
ATOM 1865 N N . GLU A 1 243 ? 0.653 2.364 3.940 1.00 94.94 243 GLU A N 1
ATOM 1866 C CA . GLU A 1 243 ? -0.371 1.407 4.341 1.00 94.94 243 GLU A CA 1
ATOM 1867 C C . GLU A 1 243 ? -0.409 1.228 5.865 1.00 94.94 243 GLU A C 1
ATOM 1869 O O . GLU A 1 243 ? -1.449 1.490 6.488 1.00 94.94 243 GLU A O 1
ATOM 1874 N N . TYR A 1 244 ? 0.738 0.921 6.480 1.00 94.56 244 TYR A N 1
ATOM 1875 C CA . TYR A 1 244 ? 0.849 0.768 7.931 1.00 94.56 244 TYR A CA 1
ATOM 1876 C C . TYR A 1 244 ? 0.653 2.088 8.678 1.00 94.56 244 TYR A C 1
ATOM 1878 O O . TYR A 1 244 ? -0.069 2.100 9.673 1.00 94.56 244 TYR A O 1
ATOM 1886 N N . ALA A 1 245 ? 1.179 3.208 8.173 1.00 93.81 245 ALA A N 1
ATOM 1887 C CA . ALA A 1 245 ? 0.940 4.524 8.771 1.00 93.81 245 ALA A CA 1
ATOM 1888 C C . ALA A 1 245 ? -0.547 4.923 8.718 1.00 93.81 245 ALA A C 1
ATOM 1890 O O . ALA A 1 245 ? -1.101 5.458 9.680 1.00 93.81 245 ALA A O 1
ATOM 1891 N N . SER A 1 246 ? -1.232 4.624 7.608 1.00 94.38 246 SER A N 1
ATOM 1892 C CA . SER A 1 246 ? -2.676 4.854 7.484 1.00 94.38 246 SER A CA 1
ATOM 1893 C C . SER A 1 246 ? -3.467 3.965 8.441 1.00 94.38 246 SER A C 1
ATOM 1895 O O . SER A 1 246 ? -4.460 4.413 9.021 1.00 94.38 246 SER A O 1
ATOM 1897 N N . ARG A 1 247 ? -3.056 2.703 8.606 1.00 94.81 247 ARG A N 1
ATOM 1898 C CA . ARG A 1 247 ? -3.691 1.762 9.532 1.00 94.81 247 ARG A CA 1
ATOM 1899 C C . ARG A 1 247 ? -3.505 2.190 10.980 1.00 94.81 247 ARG A C 1
ATOM 1901 O O . ARG A 1 247 ? -4.500 2.243 11.692 1.00 94.81 247 ARG A O 1
ATOM 1908 N N . GLU A 1 248 ? -2.289 2.536 11.388 1.00 95.12 248 GLU A N 1
ATOM 1909 C CA . GLU A 1 248 ? -1.984 3.045 12.728 1.00 95.12 248 GLU A CA 1
ATOM 1910 C C . GLU A 1 248 ? -2.892 4.232 13.071 1.00 95.12 248 GLU A C 1
ATOM 1912 O O . GLU A 1 248 ? -3.660 4.163 14.028 1.00 95.12 248 GLU A O 1
ATOM 1917 N N . LEU A 1 249 ? -2.927 5.257 12.212 1.00 94.62 249 LEU A N 1
ATOM 1918 C CA . LEU A 1 249 ? -3.771 6.436 12.417 1.00 94.62 249 LEU A CA 1
ATOM 1919 C C . LEU A 1 249 ? -5.273 6.103 12.439 1.00 94.62 249 LEU A C 1
ATOM 1921 O O . LEU A 1 249 ? -6.032 6.672 13.224 1.00 94.62 249 LEU A O 1
ATOM 1925 N N . THR A 1 250 ? -5.727 5.203 11.562 1.00 95.69 250 THR A N 1
ATOM 1926 C CA . THR A 1 250 ? -7.144 4.802 11.505 1.00 95.69 250 THR A CA 1
ATOM 1927 C C . 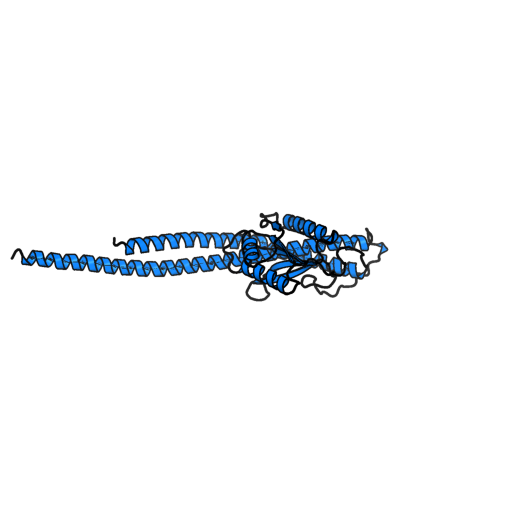THR A 1 250 ? -7.550 4.058 12.774 1.00 95.69 250 THR A C 1
ATOM 1929 O O . THR A 1 250 ? -8.633 4.303 13.304 1.00 95.69 250 THR A O 1
ATOM 1932 N N . MET A 1 251 ? -6.689 3.172 13.274 1.00 96.75 251 MET A N 1
ATOM 1933 C CA . MET A 1 251 ? -6.935 2.422 14.501 1.00 96.75 251 MET A CA 1
ATOM 1934 C C . MET A 1 251 ? -6.854 3.316 15.737 1.00 96.75 251 MET A C 1
ATOM 1936 O O . MET A 1 251 ? -7.731 3.202 16.586 1.00 96.75 251 MET A O 1
ATOM 1940 N N . HIS A 1 252 ? -5.912 4.261 15.783 1.00 96.88 252 HIS A N 1
ATOM 1941 C CA . HIS A 1 252 ? -5.830 5.276 16.834 1.00 96.88 252 HIS A CA 1
ATOM 1942 C C . HIS A 1 252 ? -7.140 6.067 16.952 1.00 96.88 252 HIS A C 1
ATOM 1944 O O . HIS A 1 252 ? -7.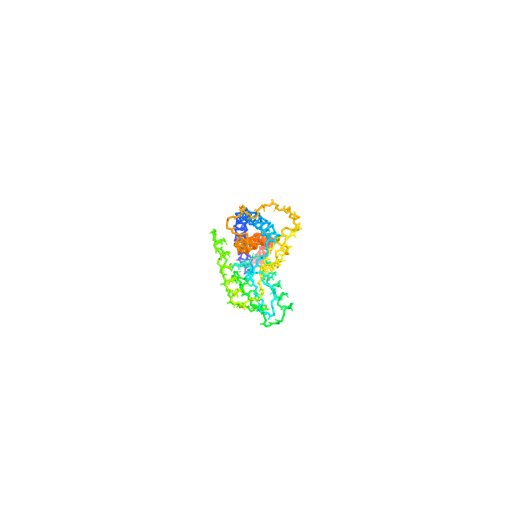796 6.071 17.993 1.00 96.88 252 HIS A O 1
ATOM 1950 N N . ARG A 1 253 ? -7.621 6.618 15.828 1.00 96.69 253 ARG A N 1
ATOM 1951 C CA . ARG A 1 253 ? -8.914 7.324 15.773 1.00 96.69 253 ARG A CA 1
ATOM 1952 C C . ARG A 1 253 ? -10.091 6.432 16.168 1.00 96.69 253 ARG A C 1
ATOM 1954 O O . ARG A 1 253 ? -11.042 6.906 16.787 1.00 96.69 253 ARG A O 1
ATOM 1961 N N . ALA A 1 254 ? -10.060 5.152 15.798 1.00 97.00 254 ALA A N 1
ATOM 1962 C CA . ALA A 1 254 ? -11.102 4.203 16.174 1.00 97.00 254 ALA A CA 1
ATOM 1963 C C . ALA A 1 254 ? -11.091 3.902 17.685 1.00 97.00 254 ALA A C 1
ATOM 1965 O O . ALA A 1 254 ? -12.164 3.835 18.288 1.00 97.00 254 ALA A O 1
ATOM 1966 N N . THR A 1 255 ? -9.909 3.782 18.297 1.00 97.69 255 THR A N 1
ATOM 1967 C CA . THR A 1 255 ? -9.712 3.622 19.747 1.00 97.69 255 THR A CA 1
ATOM 1968 C C . THR A 1 255 ? -10.262 4.829 20.505 1.00 97.69 255 THR A C 1
ATOM 1970 O O . THR A 1 255 ? -11.118 4.656 21.376 1.00 97.69 255 THR A O 1
ATOM 1973 N N . ASP A 1 256 ? -9.877 6.044 20.110 1.00 97.75 256 ASP A N 1
ATOM 1974 C CA . ASP A 1 256 ? -10.364 7.286 20.724 1.00 97.75 256 ASP A CA 1
ATOM 1975 C C . ASP A 1 256 ? -11.883 7.430 20.610 1.00 97.75 256 ASP A C 1
ATOM 1977 O O . ASP A 1 256 ? -12.577 7.794 21.569 1.00 97.75 256 ASP A O 1
ATOM 1981 N N . ASN A 1 257 ? -12.429 7.109 19.433 1.00 97.62 257 ASN A N 1
ATOM 1982 C CA . ASN A 1 257 ? -13.866 7.145 19.211 1.00 97.62 257 ASN A CA 1
ATOM 1983 C C . ASN A 1 257 ? -14.595 6.120 20.093 1.00 97.62 257 ASN A C 1
ATOM 1985 O O . ASN A 1 257 ? -15.625 6.442 20.685 1.00 97.62 257 ASN A O 1
ATOM 1989 N N . ALA A 1 258 ? -14.049 4.912 20.239 1.00 97.81 258 ALA A N 1
ATOM 1990 C CA . ALA A 1 258 ? -14.611 3.893 21.119 1.00 97.81 258 ALA A CA 1
ATOM 1991 C C . ALA A 1 258 ? -14.556 4.310 22.601 1.00 97.81 258 ALA A C 1
ATOM 1993 O O . ALA A 1 258 ? -15.513 4.060 23.343 1.00 97.81 258 ALA A O 1
ATOM 1994 N N . ASP A 1 259 ? -13.500 5.003 23.035 1.00 97.56 259 ASP A N 1
ATOM 1995 C CA . ASP A 1 259 ? -13.410 5.566 24.387 1.00 97.56 259 ASP A CA 1
ATOM 1996 C C . ASP A 1 259 ? -14.449 6.669 24.618 1.00 97.56 259 ASP A C 1
ATOM 1998 O O . ASP A 1 259 ? -15.130 6.679 25.651 1.00 97.56 259 ASP A O 1
ATOM 2002 N N . ARG A 1 260 ? -14.651 7.557 23.638 1.00 98.00 260 ARG A N 1
ATOM 2003 C CA . ARG A 1 260 ? -15.707 8.578 23.691 1.00 98.00 260 ARG A CA 1
ATOM 2004 C C . ARG A 1 260 ? -17.099 7.948 23.783 1.00 98.00 260 ARG A C 1
ATOM 2006 O O . ARG A 1 260 ? -17.844 8.277 24.707 1.00 98.00 260 ARG A O 1
ATOM 2013 N N . MET A 1 261 ? -17.416 6.995 22.906 1.00 97.12 261 MET A N 1
ATOM 2014 C CA . MET A 1 261 ? -18.703 6.286 22.921 1.00 97.12 261 MET A CA 1
ATOM 2015 C C . MET A 1 261 ? -18.924 5.523 24.232 1.00 97.12 261 MET A C 1
ATOM 2017 O O . MET A 1 261 ? -20.032 5.503 24.767 1.00 97.12 261 MET A O 1
ATOM 2021 N N . THR A 1 262 ? -17.869 4.923 24.791 1.00 97.44 262 THR A N 1
ATOM 2022 C CA . THR A 1 262 ? -17.943 4.242 26.091 1.00 97.44 262 THR A CA 1
ATOM 2023 C C . THR A 1 262 ? -18.311 5.222 27.203 1.00 97.44 262 THR A C 1
ATOM 2025 O O . THR A 1 262 ? -19.167 4.899 28.031 1.00 97.44 262 THR A O 1
ATOM 2028 N N . ARG A 1 263 ? -17.709 6.420 27.228 1.00 97.69 263 ARG A N 1
ATOM 2029 C CA . ARG A 1 263 ? -18.042 7.469 28.209 1.00 97.69 263 ARG A CA 1
ATOM 2030 C C . ARG A 1 263 ? -19.491 7.931 28.070 1.00 97.69 263 ARG A C 1
ATOM 2032 O O . ARG A 1 263 ? -20.194 7.997 29.076 1.00 97.69 263 ARG A O 1
ATOM 2039 N N . GLU A 1 264 ? -19.944 8.200 26.849 1.00 97.56 264 GLU A N 1
ATOM 2040 C CA . GLU A 1 264 ? -21.319 8.634 26.560 1.00 97.56 264 GLU A CA 1
ATOM 2041 C C . GLU A 1 264 ? -22.346 7.587 27.007 1.00 97.56 264 GLU A C 1
ATOM 2043 O O . GLU A 1 264 ? -23.215 7.890 27.824 1.00 97.56 264 GLU A O 1
ATOM 2048 N N . LEU A 1 265 ? -22.187 6.328 26.585 1.00 96.75 265 LEU A N 1
ATOM 2049 C CA . LEU A 1 265 ? -23.094 5.248 26.985 1.00 96.75 265 LEU A CA 1
ATOM 2050 C C . LEU A 1 265 ? -23.073 4.983 28.492 1.00 96.75 265 LEU A C 1
ATOM 2052 O O . LEU A 1 265 ? -24.105 4.640 29.062 1.00 96.75 265 LEU A O 1
ATOM 2056 N N . THR A 1 266 ? -21.923 5.149 29.153 1.00 96.50 266 THR A N 1
ATOM 2057 C CA . THR A 1 266 ? -21.829 4.993 30.613 1.00 96.50 266 THR A CA 1
ATOM 2058 C C . THR A 1 266 ? -22.635 6.075 31.334 1.00 96.50 266 THR A C 1
ATOM 2060 O O . THR A 1 266 ? -23.334 5.766 32.300 1.00 96.50 266 THR A O 1
ATOM 2063 N N . ARG A 1 267 ? -22.605 7.327 30.851 1.00 96.75 267 ARG A N 1
ATOM 2064 C CA . ARG A 1 267 ? -23.454 8.405 31.389 1.00 96.75 267 ARG A CA 1
ATOM 2065 C C . ARG A 1 267 ? -24.937 8.086 31.196 1.00 96.75 267 ARG A C 1
ATOM 2067 O O . ARG A 1 267 ? -25.693 8.183 32.159 1.00 96.75 267 ARG A O 1
ATOM 2074 N N . SER A 1 268 ? -25.337 7.649 30.000 1.00 95.12 268 SER A N 1
ATOM 2075 C CA . SER A 1 268 ? -26.724 7.250 29.715 1.00 95.12 268 SER A CA 1
ATOM 2076 C C . SER A 1 268 ? -27.184 6.075 30.580 1.00 95.12 268 SER A C 1
ATOM 2078 O O . SER A 1 268 ? -28.287 6.106 31.113 1.00 95.12 268 SER A O 1
ATOM 2080 N N . TYR A 1 269 ? -26.331 5.066 30.778 1.00 96.44 269 TYR A N 1
ATOM 2081 C CA . TYR A 1 269 ? -26.619 3.925 31.650 1.00 96.44 269 TYR A CA 1
ATOM 2082 C C . TYR A 1 269 ? -26.836 4.354 33.104 1.00 96.44 269 TYR A C 1
ATOM 2084 O O . TYR A 1 269 ? -27.792 3.910 33.734 1.00 96.44 269 TYR A O 1
ATOM 2092 N N . ASN A 1 270 ? -25.975 5.225 33.637 1.00 94.75 270 ASN A N 1
ATOM 2093 C CA . ASN A 1 270 ? -26.112 5.708 35.010 1.00 94.75 270 ASN A CA 1
ATOM 2094 C C . ASN A 1 270 ? -27.390 6.532 35.199 1.00 94.75 270 ASN A C 1
ATOM 2096 O O . ASN A 1 270 ? -28.074 6.335 36.200 1.00 94.75 270 ASN A O 1
ATOM 2100 N N . ARG A 1 271 ? -27.743 7.379 34.222 1.00 94.62 271 ARG A N 1
ATOM 2101 C CA . ARG A 1 271 ? -28.995 8.148 34.233 1.00 94.62 271 ARG A CA 1
ATOM 2102 C C . ARG A 1 271 ? -30.222 7.233 34.234 1.00 94.62 271 ARG A C 1
ATOM 2104 O O . ARG A 1 271 ? -31.019 7.301 35.158 1.00 94.62 271 ARG A O 1
ATOM 2111 N N . ALA A 1 272 ? -30.312 6.309 33.276 1.00 93.25 272 ALA A N 1
ATOM 2112 C CA . ALA A 1 272 ? -31.427 5.362 33.194 1.00 93.25 272 ALA A CA 1
ATOM 2113 C C . ALA A 1 272 ? -31.530 4.467 34.442 1.00 93.25 272 ALA A C 1
ATOM 2115 O O . ALA A 1 272 ? -32.613 4.047 34.843 1.00 93.25 272 ALA A O 1
ATOM 2116 N N . ARG A 1 273 ? -30.393 4.163 35.082 1.00 94.38 273 ARG A N 1
ATOM 2117 C CA . ARG A 1 273 ? -30.370 3.391 36.327 1.00 94.38 273 ARG A CA 1
ATOM 2118 C C . ARG A 1 273 ? -30.946 4.202 37.482 1.00 94.38 273 ARG A C 1
ATOM 2120 O O . ARG A 1 273 ? -31.673 3.634 38.286 1.00 94.38 273 ARG A O 1
ATOM 2127 N N . GLN A 1 274 ? -30.602 5.485 37.577 1.00 93.75 274 GLN A N 1
ATOM 2128 C CA . GLN A 1 274 ? -31.155 6.386 38.587 1.00 93.75 274 GLN A CA 1
ATOM 2129 C C . GLN A 1 274 ? -32.661 6.559 38.394 1.00 93.75 274 GLN A C 1
ATOM 2131 O O . GLN A 1 274 ? -33.394 6.368 39.353 1.00 93.75 274 GLN A O 1
ATOM 2136 N N . GLU A 1 275 ? -33.112 6.804 37.162 1.00 92.44 275 GLU A N 1
ATOM 2137 C CA . GLU A 1 275 ? -34.538 6.886 36.819 1.00 92.44 275 GLU A CA 1
ATOM 2138 C C . GLU A 1 275 ? -35.287 5.617 37.245 1.00 92.44 275 GLU A C 1
ATOM 2140 O O . GLU A 1 275 ? -36.282 5.715 37.955 1.00 92.44 275 GLU A O 1
ATOM 2145 N N . GLN A 1 276 ? -34.765 4.425 36.919 1.00 92.12 276 GLN A N 1
ATOM 2146 C CA . GLN A 1 276 ? -35.387 3.165 37.341 1.00 92.12 276 GLN A CA 1
ATOM 2147 C C . GLN A 1 276 ? -35.450 3.025 38.871 1.00 92.12 276 GLN A C 1
ATOM 2149 O O . GLN A 1 276 ? -36.472 2.587 39.386 1.00 92.12 276 GLN A O 1
ATOM 2154 N N . ILE A 1 277 ? -34.392 3.397 39.602 1.00 90.00 277 ILE A N 1
ATOM 2155 C CA . ILE A 1 277 ? -34.398 3.361 41.075 1.00 90.00 277 ILE A CA 1
ATOM 2156 C C . ILE A 1 277 ? -35.445 4.336 41.630 1.00 90.00 277 ILE A C 1
ATOM 2158 O O . ILE A 1 277 ? -36.169 3.988 42.557 1.00 90.00 277 ILE A O 1
ATOM 2162 N N . THR A 1 278 ? -35.557 5.541 41.069 1.00 91.75 278 THR A N 1
ATOM 2163 C CA . THR A 1 278 ? -36.566 6.525 41.482 1.00 91.75 278 THR A CA 1
ATOM 2164 C C . THR A 1 278 ? -37.985 6.021 41.214 1.00 91.75 278 THR A C 1
ATOM 2166 O O . THR A 1 278 ? -38.848 6.178 42.077 1.00 91.75 278 THR A O 1
ATOM 2169 N N . THR A 1 279 ? -38.230 5.374 40.071 1.00 90.50 279 THR A N 1
ATOM 2170 C CA . THR A 1 279 ? -39.521 4.734 39.766 1.00 90.50 279 THR A CA 1
ATOM 2171 C C . THR A 1 279 ? -39.827 3.604 40.749 1.00 90.50 279 THR A C 1
ATOM 2173 O O . THR A 1 279 ? -40.893 3.599 41.349 1.00 90.50 279 THR A O 1
ATOM 2176 N N . GLU A 1 280 ? -38.871 2.708 41.008 1.00 89.19 280 GLU A N 1
ATOM 2177 C CA . GLU A 1 280 ? -39.053 1.610 41.971 1.00 89.19 280 GLU A CA 1
ATOM 2178 C C . GLU A 1 280 ? -39.347 2.144 43.391 1.00 89.19 280 GLU A C 1
ATOM 2180 O O . GLU A 1 280 ? -40.229 1.631 44.074 1.00 89.19 280 GLU A O 1
ATOM 2185 N N . ILE A 1 281 ? -38.672 3.214 43.835 1.00 89.19 281 ILE A N 1
ATOM 2186 C CA . ILE A 1 281 ? -38.933 3.842 45.145 1.00 89.19 281 ILE A CA 1
ATOM 2187 C C . ILE A 1 281 ? -40.317 4.506 45.190 1.00 89.19 281 ILE A C 1
ATOM 2189 O O . ILE A 1 281 ? -41.016 4.384 46.195 1.00 89.19 281 ILE A O 1
ATOM 2193 N N . THR A 1 282 ? -40.714 5.218 44.133 1.00 90.25 282 THR A N 1
ATOM 2194 C CA . THR A 1 282 ? -42.026 5.886 44.079 1.00 90.25 282 THR A CA 1
ATOM 2195 C C . THR A 1 282 ? -43.176 4.880 44.062 1.00 90.25 282 THR A C 1
ATOM 2197 O O . THR A 1 282 ? -44.137 5.092 44.796 1.00 90.25 282 THR A O 1
ATOM 2200 N N . GLU A 1 283 ? -43.041 3.760 43.343 1.00 88.44 283 GLU A N 1
ATOM 2201 C CA . GLU A 1 283 ? -44.006 2.646 43.357 1.00 88.44 283 GLU A CA 1
ATOM 2202 C C . GLU A 1 283 ? -44.130 1.984 44.742 1.00 88.44 283 GLU A C 1
ATOM 2204 O O . GLU A 1 283 ? -45.233 1.675 45.192 1.00 88.44 283 GLU A O 1
ATOM 2209 N N . VAL A 1 284 ? -43.014 1.789 45.456 1.00 86.94 284 VAL A N 1
ATOM 2210 C CA . VAL A 1 284 ? -43.034 1.235 46.824 1.00 86.94 284 VAL A CA 1
ATOM 2211 C C . VAL A 1 284 ? -43.701 2.200 47.807 1.00 86.94 284 VAL A C 1
ATOM 2213 O O . VAL A 1 284 ? -44.477 1.769 48.659 1.00 86.94 284 VAL A O 1
ATOM 2216 N N . MET A 1 285 ? -43.419 3.499 47.696 1.00 83.75 285 MET A N 1
ATOM 2217 C CA . MET A 1 285 ? -44.008 4.523 48.565 1.00 83.75 285 MET A CA 1
ATOM 2218 C C . MET A 1 285 ? -45.521 4.653 48.340 1.00 83.75 285 MET A C 1
ATOM 2220 O O . MET A 1 285 ? -46.267 4.688 49.318 1.00 83.75 285 MET A O 1
ATOM 2224 N N . SER A 1 286 ? -45.986 4.667 47.084 1.00 81.44 286 SER A N 1
ATOM 2225 C CA . SER A 1 286 ? -47.418 4.758 46.765 1.00 81.44 286 SER A CA 1
ATOM 2226 C C . SER A 1 286 ? -48.196 3.502 47.177 1.00 81.44 286 SER A C 1
ATOM 2228 O O . SER A 1 286 ? -49.247 3.615 47.809 1.00 81.44 286 SER A O 1
ATOM 2230 N N . GLY A 1 287 ? -47.659 2.306 46.912 1.00 75.12 287 GLY A N 1
ATOM 2231 C CA . GLY A 1 287 ? -48.286 1.044 47.328 1.00 75.12 287 GLY A CA 1
ATOM 2232 C C . GLY A 1 287 ? -48.243 0.804 48.843 1.00 75.12 287 GLY A C 1
ATOM 2233 O O . GLY A 1 287 ? -49.099 0.113 49.395 1.00 75.12 287 GLY A O 1
ATOM 2234 N N . GLY A 1 288 ? -47.268 1.395 49.541 1.00 71.62 288 GLY A N 1
ATOM 2235 C CA . GLY A 1 288 ? -47.219 1.417 51.001 1.00 71.62 288 GLY A CA 1
ATOM 2236 C C . GLY A 1 288 ? -48.371 2.227 51.593 1.00 71.62 288 GLY A C 1
ATOM 2237 O O . GLY A 1 288 ? -49.078 1.721 52.459 1.00 71.62 288 GLY A O 1
ATOM 2238 N N . SER A 1 289 ? -48.606 3.449 51.104 1.00 61.59 289 SER A N 1
ATOM 2239 C CA . SER A 1 289 ? -49.671 4.330 51.615 1.00 61.59 289 SER A CA 1
ATOM 2240 C C . SER A 1 289 ? -51.090 3.770 51.465 1.00 61.59 289 SER A C 1
ATOM 2242 O O . SER A 1 289 ? -51.910 3.996 52.352 1.00 61.59 289 SER A O 1
ATOM 2244 N N . GLU A 1 290 ? -51.379 2.998 50.414 1.00 58.28 290 GLU A N 1
ATOM 2245 C CA . GLU A 1 290 ? -52.692 2.351 50.237 1.00 58.28 290 GLU A CA 1
ATOM 2246 C C . GLU A 1 290 ? -52.970 1.273 51.296 1.00 58.28 290 GLU A C 1
ATOM 2248 O O . GLU A 1 290 ? -54.105 1.123 51.743 1.00 58.28 290 GLU A O 1
ATOM 2253 N N . ARG A 1 291 ? -51.936 0.558 51.759 1.00 52.31 291 ARG A N 1
ATOM 2254 C CA . ARG A 1 291 ? -52.069 -0.440 52.835 1.00 52.31 291 ARG A CA 1
ATOM 2255 C C . ARG A 1 291 ? -52.342 0.192 54.196 1.00 52.31 291 ARG A C 1
ATOM 2257 O O . ARG A 1 291 ? -53.154 -0.328 54.949 1.00 52.31 291 ARG A O 1
ATOM 2264 N N . TRP A 1 292 ? -51.726 1.335 54.493 1.00 54.84 292 TRP A N 1
ATOM 2265 C CA . TRP A 1 292 ? -51.967 2.052 55.751 1.00 54.84 292 TRP A CA 1
ATOM 2266 C C . TRP A 1 292 ? -53.349 2.722 55.820 1.00 54.84 292 TRP A C 1
ATOM 2268 O O . TRP A 1 292 ? -53.805 3.028 56.915 1.00 54.84 292 TRP A O 1
ATOM 2278 N N . GLN A 1 293 ? -54.024 2.939 54.685 1.00 53.97 293 GLN A N 1
ATOM 2279 C CA . GLN A 1 293 ? -55.395 3.468 54.642 1.00 53.97 293 GLN A CA 1
ATOM 2280 C C . GLN A 1 293 ? -56.489 2.390 54.719 1.00 53.97 293 GLN A C 1
ATOM 2282 O O . GLN A 1 293 ? -57.644 2.743 54.927 1.00 53.97 293 GLN A O 1
ATOM 2287 N N . GLN A 1 294 ? -56.161 1.103 54.547 1.00 52.53 294 GLN A N 1
ATOM 2288 C CA . GLN A 1 294 ? -57.128 -0.000 54.685 1.00 52.53 294 GLN A CA 1
ATOM 2289 C C . GLN A 1 294 ? -57.137 -0.643 56.082 1.00 52.53 294 GLN A C 1
ATOM 2291 O O . GLN A 1 294 ? -58.135 -1.261 56.441 1.00 52.53 294 GLN A O 1
ATOM 2296 N N . ASP A 1 295 ? -56.066 -0.479 56.865 1.00 50.16 295 ASP A N 1
ATOM 2297 C CA . ASP A 1 295 ? -55.920 -1.047 58.217 1.00 50.16 295 ASP A CA 1
ATOM 2298 C C . ASP A 1 295 ? -56.236 -0.043 59.358 1.00 50.16 295 ASP A C 1
ATOM 2300 O O . ASP A 1 295 ? -55.931 -0.317 60.521 1.00 50.16 295 ASP A O 1
ATOM 2304 N N . GLY A 1 296 ? -56.834 1.118 59.053 1.00 44.34 296 GLY A N 1
ATOM 2305 C CA . GLY A 1 296 ? -57.287 2.127 60.029 1.00 44.34 296 GLY A CA 1
ATOM 2306 C C . GLY A 1 296 ? -58.776 2.410 59.914 1.00 44.34 296 GLY A C 1
ATOM 2307 O O . GLY A 1 296 ? -59.413 2.579 60.977 1.00 44.34 296 GLY A O 1
#

Sequence (296 aa):
MSSGLRELRGRIRSIRRLRQVTAALEKVAAVRLLSIRSMEEMSRLYAERIGRLVSDVSSLVKTDSPLTREPGPGVRYLVVFGSDSGMCGAFSSRLARASMGLVEDTLPNKTRALVVGRATYGKALARGLSVEERFPEAARGMEFKLAQTIRDRIMDGFVSGKYEEVTLVYNRLSSGTGQQAATTRVLPVSPGEGDLVPRLPGQALWVDRALWEPAPGQVLARLLEDWVLAIIWRSLVSSMVCEYASRELTMHRATDNADRMTRELTRSYNRARQEQITTEITEVMSGGSERWQQDG

Radius of gyration: 29.6 Å; chains: 1; bounding box: 96×30×90 Å

pLDDT: mean 86.58, std 13.12, range [43.06, 98.0]